Protein AF-A0A946P4P5-F1 (afdb_monomer)

Radius of gyration: 20.49 Å; Cα contacts (8 Å, |Δi|>4): 350; chains: 1; bounding box: 65×42×42 Å

Sequence (220 aa):
MKVFLSAAVSTRNRSHGDLQQGLSPGTYTRDLHQGPTPETYTMKMDVQNEAITKYLDRYAEAEAAIKLPGGRYDYSLVIPAFNEDHESVLKVWQQIKPGTSFLVILVVNSPVEEDHSARMLIDGLTSHQQMSQLTAQAQLVEKAGSATGPDLLIIDRFSRGYSIDKKRGVGLARKIGMDIAASLMNQGVISGNWLFTTDADAELPENYFSVETGGDDAAF

Foldseek 3Di:
DAFAEFEFEADPDDDDDDDDDDDDDDDDDDDDDDDDDDDDDPPDPADQDPVLVVCLVPPADPLLPFDDPDAAAQAEEEEEDDQDALVLLVVVFVLPDFPHAYEYEYEQADQAAPDPSSVNNVCVNCPPFDWDDRDPFWIWTCDPDPDGTYTYIYGDQRHPPRHDHPVCGSVVSRRNSVSNRSSCCSVNSHPHSYYYYYYSNGDDDSCSVPDPPPPDDPDD

Secondary structure (DSSP, 8-state):
---EEEEE---------------PPPP----------------------HHHHHHHHHH--GGGG---SS--BSEEEEEEESS--HHHHHHHHTTSPTT--EEEEEEEE-SSTT-HHHHHHHHHHHTT-EEEEEETTEEEEEPPTT--S-EEEEEEESSTTTPPPTTTHHHHHHHHHHHHHHHHHHTTSB-SSEEEEE-TT----TTTT------S----

Mean predicted aligned error: 11.9 Å

pLDDT: mean 76.45, std 23.98, range [23.62, 97.88]

Structure (mmCIF, N/CA/C/O backbone):
data_AF-A0A946P4P5-F1
#
_entry.id   AF-A0A946P4P5-F1
#
loop_
_atom_site.group_PDB
_atom_site.id
_atom_site.type_symbol
_atom_site.label_atom_id
_atom_site.label_alt_id
_atom_site.label_comp_id
_atom_site.label_asym_id
_atom_site.label_entity_id
_atom_site.label_seq_id
_atom_site.pdbx_PDB_ins_code
_atom_site.Cartn_x
_atom_site.Cartn_y
_atom_site.Cartn_z
_atom_site.occupancy
_atom_site.B_iso_or_equiv
_atom_site.auth_seq_id
_atom_site.auth_comp_id
_atom_site.auth_asym_id
_atom_site.auth_atom_id
_atom_site.pdbx_PDB_model_num
ATOM 1 N N . MET A 1 1 ? -22.394 -5.542 4.288 1.00 52.09 1 MET A N 1
ATOM 2 C CA . MET A 1 1 ? -21.241 -4.653 4.544 1.00 52.09 1 MET A CA 1
ATOM 3 C C . MET A 1 1 ? -21.094 -3.714 3.353 1.00 52.09 1 MET A C 1
ATOM 5 O O . MET A 1 1 ? -20.845 -4.200 2.256 1.00 52.09 1 MET A O 1
ATOM 9 N N . LYS A 1 2 ? -21.362 -2.413 3.528 1.00 54.53 2 LYS A N 1
ATOM 10 C CA . LYS A 1 2 ? -21.079 -1.382 2.512 1.00 54.53 2 LYS A CA 1
ATOM 11 C C . LYS A 1 2 ? -19.622 -0.958 2.699 1.00 54.53 2 LYS A C 1
ATOM 13 O O . LYS A 1 2 ? -19.281 -0.582 3.813 1.00 54.53 2 LYS A O 1
ATOM 18 N N . VAL A 1 3 ? -18.792 -1.075 1.663 1.00 61.31 3 VAL A N 1
ATOM 19 C CA . VAL A 1 3 ? -17.405 -0.580 1.676 1.00 61.31 3 VAL A CA 1
ATOM 20 C C . VAL A 1 3 ? -17.412 0.849 1.153 1.00 61.31 3 VAL A C 1
ATOM 22 O O . VAL A 1 3 ? -18.000 1.113 0.104 1.00 61.31 3 VAL A O 1
ATOM 25 N N . PHE A 1 4 ? -16.773 1.756 1.879 1.00 69.25 4 PHE A N 1
ATOM 26 C CA . PHE A 1 4 ? -16.635 3.155 1.498 1.00 69.25 4 PHE A CA 1
ATOM 27 C C . PHE A 1 4 ? -15.196 3.428 1.061 1.00 69.25 4 PHE A C 1
ATOM 29 O O . PHE A 1 4 ? -14.254 2.925 1.672 1.00 69.25 4 PHE A O 1
ATOM 36 N N . LEU A 1 5 ? -15.030 4.206 -0.007 1.00 73.12 5 LEU A N 1
ATOM 37 C CA . LEU A 1 5 ? -13.729 4.594 -0.545 1.00 73.12 5 LEU A CA 1
ATOM 38 C C . LEU A 1 5 ? -13.554 6.100 -0.370 1.00 73.12 5 LEU A C 1
ATOM 40 O O . LEU A 1 5 ? -14.357 6.871 -0.892 1.00 73.12 5 LEU A O 1
ATOM 44 N N . SER A 1 6 ? -12.492 6.502 0.320 1.00 74.50 6 SER A N 1
ATOM 45 C CA . SER A 1 6 ? -12.014 7.884 0.327 1.00 74.50 6 SER A CA 1
ATOM 46 C C . SER A 1 6 ? -10.717 7.945 -0.472 1.00 74.50 6 SER A C 1
ATOM 48 O O . SER A 1 6 ? -9.818 7.130 -0.246 1.00 74.50 6 SER A O 1
ATOM 50 N N . ALA A 1 7 ? -10.649 8.852 -1.446 1.00 73.88 7 ALA A N 1
ATOM 51 C CA . ALA A 1 7 ? -9.507 8.988 -2.339 1.00 73.88 7 ALA A CA 1
ATOM 52 C C . ALA A 1 7 ? -9.080 10.453 -2.471 1.00 73.88 7 ALA A C 1
ATOM 54 O O . ALA A 1 7 ? -9.910 11.315 -2.761 1.00 73.88 7 ALA A O 1
ATOM 55 N N . ALA A 1 8 ? -7.783 10.711 -2.325 1.00 74.00 8 ALA A N 1
ATOM 56 C CA . ALA A 1 8 ? -7.149 11.983 -2.654 1.00 74.00 8 ALA A CA 1
ATOM 57 C C . ALA A 1 8 ? -6.065 11.769 -3.721 1.00 74.00 8 ALA A C 1
ATOM 59 O O . ALA A 1 8 ? -5.375 10.753 -3.736 1.00 74.00 8 ALA A O 1
ATOM 60 N N . VAL A 1 9 ? -5.942 12.709 -4.655 1.00 68.06 9 VAL A N 1
ATOM 61 C CA . VAL A 1 9 ? -4.978 12.669 -5.766 1.00 68.06 9 VAL A CA 1
ATOM 62 C C . VAL A 1 9 ? -4.365 14.056 -5.887 1.00 68.06 9 VAL A C 1
ATOM 64 O O . VAL A 1 9 ? -5.073 15.052 -5.727 1.00 68.06 9 VAL A O 1
ATOM 67 N N . SER A 1 10 ? -3.070 14.129 -6.188 1.00 60.25 10 SER A N 1
ATOM 68 C CA . SER A 1 10 ? -2.354 15.397 -6.357 1.00 60.25 10 SER A CA 1
ATOM 69 C C . SER A 1 10 ? -3.014 16.273 -7.434 1.00 60.25 10 SER A C 1
ATOM 71 O O . SER A 1 10 ? -3.104 15.909 -8.614 1.00 60.25 10 SER A O 1
ATOM 73 N N . THR A 1 11 ? -3.503 17.456 -7.048 1.00 44.22 11 THR A N 1
ATOM 74 C CA . THR A 1 11 ? -4.091 18.422 -7.981 1.00 44.22 11 THR A CA 1
ATOM 75 C C . THR A 1 11 ? -2.987 19.207 -8.681 1.00 44.22 11 THR A C 1
ATOM 77 O O . THR A 1 11 ? -2.659 20.331 -8.301 1.00 44.22 11 THR A O 1
ATOM 80 N N . ARG A 1 12 ? -2.434 18.675 -9.775 1.00 34.88 12 ARG A N 1
ATOM 81 C CA . ARG A 1 12 ? -1.769 19.548 -10.755 1.00 34.88 12 ARG A CA 1
ATOM 82 C C . ARG A 1 12 ? -2.826 20.414 -11.441 1.00 34.88 12 ARG A C 1
ATOM 84 O O . ARG A 1 12 ? -3.551 19.944 -12.313 1.00 34.88 12 ARG A O 1
ATOM 91 N N . ASN A 1 13 ? -2.891 21.664 -10.981 1.00 32.41 13 ASN A N 1
ATOM 92 C CA . ASN A 1 13 ? -3.619 22.832 -11.484 1.00 32.41 13 ASN A CA 1
ATOM 93 C C . ASN A 1 13 ? -4.532 22.573 -12.706 1.00 32.41 13 ASN A C 1
ATOM 95 O O . ASN A 1 13 ? -4.107 22.660 -13.861 1.00 32.41 13 ASN A O 1
ATOM 99 N N . ARG A 1 14 ? -5.818 22.311 -12.450 1.00 28.88 14 ARG A N 1
ATOM 100 C CA . ARG A 1 14 ? -6.897 22.588 -13.406 1.00 28.88 14 ARG A CA 1
ATOM 101 C C . ARG A 1 14 ? -7.920 23.492 -12.735 1.00 28.88 14 ARG A C 1
ATOM 103 O O . ARG A 1 14 ? -8.396 23.214 -11.642 1.00 28.88 14 ARG A O 1
ATOM 110 N N . SER A 1 15 ? -8.173 24.598 -13.417 1.00 28.58 15 SER A N 1
ATOM 111 C CA . SER A 1 15 ? -8.969 25.750 -13.018 1.00 28.58 15 SER A CA 1
ATOM 112 C C . SER A 1 15 ? -10.454 25.445 -12.788 1.00 28.58 15 SER A C 1
ATOM 114 O O . SER A 1 15 ? -11.057 24.666 -13.521 1.00 28.58 15 SER A O 1
ATOM 116 N N . HIS A 1 16 ? -10.983 26.159 -11.792 1.00 29.11 16 HIS A N 1
ATOM 117 C CA . HIS A 1 16 ? -12.345 26.285 -11.260 1.00 29.11 16 HIS A CA 1
ATOM 118 C C . HIS A 1 16 ? -13.553 26.324 -12.221 1.00 29.11 16 HIS A C 1
ATOM 120 O O . HIS A 1 16 ? -13.480 26.870 -13.319 1.00 29.11 16 HIS A O 1
ATOM 126 N N . GLY A 1 17 ? -14.693 25.896 -11.655 1.00 26.55 17 GLY A N 1
ATOM 127 C CA . GLY A 1 17 ? -16.093 26.255 -11.961 1.00 26.55 17 GLY A CA 1
ATOM 128 C C . GLY A 1 17 ? -17.011 25.102 -11.514 1.00 26.55 17 GLY A C 1
ATOM 129 O O . GLY A 1 17 ? -16.697 23.959 -11.814 1.00 26.55 17 GLY A O 1
ATOM 130 N N . ASP A 1 18 ? -18.103 25.217 -10.759 1.00 28.97 18 ASP A N 1
ATOM 131 C CA . ASP A 1 18 ? -18.875 26.326 -10.201 1.00 28.97 18 ASP A CA 1
ATOM 132 C C . ASP A 1 18 ? -19.710 25.798 -9.010 1.00 28.97 18 ASP A C 1
ATOM 134 O O . ASP A 1 18 ? -20.030 24.611 -8.922 1.00 28.97 18 ASP A O 1
ATOM 138 N N . LEU A 1 19 ? -20.072 26.709 -8.104 1.00 30.19 19 LEU A N 1
ATOM 139 C CA . LEU A 1 19 ? -20.997 26.533 -6.979 1.00 30.19 19 LEU A CA 1
ATOM 140 C C . LEU A 1 19 ? -22.455 26.452 -7.461 1.00 30.19 19 LEU A C 1
ATOM 142 O O . LEU A 1 19 ? -22.872 27.322 -8.222 1.00 30.19 19 LEU A O 1
ATOM 146 N N . GLN A 1 20 ? -23.274 25.553 -6.898 1.00 29.89 20 GLN A N 1
ATOM 147 C CA . GLN A 1 20 ? -24.722 25.789 -6.768 1.00 29.89 20 GLN A CA 1
ATOM 148 C C . GLN A 1 20 ? -25.290 25.277 -5.436 1.00 29.89 20 GLN A C 1
ATOM 150 O O . GLN A 1 20 ? -24.914 24.228 -4.921 1.00 29.89 20 GLN A O 1
ATOM 155 N N . GLN A 1 21 ? -26.181 26.102 -4.888 1.00 27.72 21 GLN A N 1
ATOM 156 C CA . GLN A 1 21 ? -26.834 26.039 -3.583 1.00 27.72 21 GLN A CA 1
ATOM 157 C C . GLN A 1 21 ? -28.188 25.305 -3.645 1.00 27.72 21 GLN A C 1
ATOM 159 O O . GLN A 1 21 ? -28.878 25.389 -4.658 1.00 27.72 21 GLN A O 1
ATOM 164 N N . GLY A 1 22 ? -28.634 24.770 -2.498 1.00 25.19 22 GLY A N 1
ATOM 165 C CA . GLY A 1 22 ? -30.040 24.854 -2.064 1.00 25.19 22 GLY A CA 1
ATOM 166 C C . GLY A 1 22 ? -30.793 23.536 -1.824 1.00 25.19 22 GLY A C 1
ATOM 167 O O . GLY A 1 22 ? -31.053 22.799 -2.766 1.00 25.19 22 GLY A O 1
ATOM 168 N N . LEU A 1 23 ? -31.245 23.303 -0.579 1.00 25.50 23 LEU A N 1
ATOM 169 C CA . LEU A 1 23 ? -32.660 23.355 -0.129 1.00 25.50 23 LEU A CA 1
ATOM 170 C C . LEU A 1 23 ? -32.865 22.603 1.213 1.00 25.50 23 LEU A C 1
ATOM 172 O O . LEU A 1 23 ? -32.341 21.515 1.429 1.00 25.50 23 LEU A O 1
ATOM 176 N N . SER A 1 24 ? -33.624 23.232 2.117 1.00 30.33 24 SER A N 1
ATOM 177 C CA . SER A 1 24 ? -33.898 22.844 3.516 1.00 30.33 24 SER A CA 1
ATOM 178 C C . SER A 1 24 ? -34.942 21.711 3.683 1.00 30.33 24 SER A C 1
ATOM 180 O O . SER A 1 24 ? -35.683 21.427 2.741 1.00 30.33 24 SER A O 1
ATOM 182 N N . PRO A 1 25 ? -35.041 21.076 4.876 1.00 27.28 25 PRO A N 1
ATOM 183 C CA . PRO A 1 25 ? -35.683 19.774 5.076 1.00 27.28 25 PRO A CA 1
ATOM 184 C C . PRO A 1 25 ? -37.188 19.850 5.384 1.00 27.28 25 PRO A C 1
ATOM 186 O O . PRO A 1 25 ? -37.649 20.737 6.101 1.00 27.28 25 PRO A O 1
ATOM 189 N N . GLY A 1 26 ? -37.947 18.878 4.868 1.00 28.78 26 GLY A N 1
ATOM 190 C CA . GLY A 1 26 ? -39.374 18.691 5.144 1.00 28.78 26 GLY A CA 1
ATOM 191 C C . GLY A 1 26 ? -39.627 17.679 6.266 1.00 28.78 26 GLY A C 1
ATOM 192 O O . GLY A 1 26 ? -39.064 16.588 6.272 1.00 28.78 26 GLY A O 1
ATOM 193 N N . THR A 1 27 ? -40.487 18.050 7.210 1.00 23.62 27 THR A N 1
ATOM 194 C CA . THR A 1 27 ? -40.932 17.245 8.355 1.00 23.62 27 THR A CA 1
ATOM 195 C C . THR A 1 27 ? -41.904 16.145 7.920 1.00 23.62 27 THR A C 1
ATOM 197 O O . THR A 1 27 ? -42.853 16.426 7.189 1.00 23.62 27 THR A O 1
ATOM 200 N N . TYR A 1 28 ? -41.744 14.919 8.429 1.00 25.97 28 TYR A N 1
ATOM 201 C CA . TYR A 1 28 ? -42.802 13.905 8.390 1.00 25.97 28 TYR A CA 1
ATOM 202 C C . TYR A 1 28 ? -42.847 13.124 9.706 1.00 25.97 28 TYR A C 1
ATOM 204 O O . TYR A 1 28 ? -41.866 12.516 10.123 1.00 25.97 28 TYR A O 1
ATOM 212 N N . THR A 1 29 ? -44.000 13.160 10.369 1.00 28.64 29 THR A N 1
ATOM 213 C CA . THR A 1 29 ? -44.355 12.322 11.515 1.00 28.64 29 THR A CA 1
ATOM 214 C C . THR A 1 29 ? -45.044 11.054 11.017 1.00 28.64 29 THR A C 1
ATOM 216 O O . THR A 1 29 ? -45.965 11.143 10.206 1.00 28.64 29 THR A O 1
ATOM 219 N N . ARG A 1 30 ? -44.649 9.877 11.522 1.00 28.81 30 ARG A N 1
ATOM 220 C CA . ARG A 1 30 ? -45.510 8.683 11.532 1.00 28.81 30 ARG A CA 1
ATOM 221 C C . ARG A 1 30 ? -45.118 7.689 12.629 1.00 28.81 30 ARG A C 1
ATOM 223 O O . ARG A 1 30 ? -44.051 7.095 12.595 1.00 28.81 30 ARG A O 1
ATOM 230 N N . ASP A 1 31 ? -46.025 7.596 13.594 1.00 28.62 31 ASP A N 1
ATOM 231 C CA . ASP A 1 31 ? -46.564 6.416 14.276 1.00 28.62 31 ASP A CA 1
ATOM 232 C C . ASP A 1 31 ? -45.629 5.270 14.697 1.00 28.62 31 ASP A C 1
ATOM 234 O O . ASP A 1 31 ? -45.200 4.425 13.915 1.00 28.62 31 ASP A O 1
ATOM 238 N N . LEU A 1 32 ? -45.460 5.196 16.020 1.00 29.98 32 LEU A N 1
ATOM 239 C CA . LEU A 1 32 ? -44.975 4.060 16.797 1.00 29.98 32 LEU A CA 1
ATOM 240 C C . LEU A 1 32 ? -45.796 2.792 16.496 1.00 29.98 32 LEU A C 1
ATOM 242 O O . LEU A 1 32 ? -47.008 2.767 16.715 1.00 29.98 32 LEU A O 1
ATOM 246 N N . HIS A 1 33 ? -45.129 1.713 16.091 1.00 28.86 33 HIS A N 1
ATOM 247 C CA . HIS A 1 33 ? -45.626 0.345 16.255 1.00 28.86 33 HIS A CA 1
ATOM 248 C C . HIS A 1 33 ? -44.564 -0.487 16.976 1.00 28.86 33 HIS A C 1
ATOM 250 O O . HIS A 1 33 ? -43.420 -0.583 16.540 1.00 28.86 33 HIS A O 1
ATOM 256 N N . GLN A 1 34 ? -44.959 -1.049 18.119 1.00 34.50 34 GLN A N 1
ATOM 257 C CA . GLN A 1 34 ? -44.146 -1.930 18.953 1.00 34.50 34 GLN A CA 1
ATOM 258 C C . GLN A 1 34 ? -43.986 -3.299 18.271 1.00 34.50 34 GLN A C 1
ATOM 260 O O . GLN A 1 34 ? -44.980 -3.916 17.889 1.00 34.50 34 GLN A O 1
ATOM 265 N N . GLY A 1 35 ? -42.743 -3.774 18.151 1.00 28.94 35 GLY A N 1
ATOM 266 C CA . GLY A 1 35 ? -42.378 -5.141 17.758 1.00 28.94 35 GLY A CA 1
ATOM 267 C C . GLY A 1 35 ? -41.615 -5.859 18.886 1.00 28.94 35 GLY A C 1
ATOM 268 O O . GLY A 1 35 ? -41.105 -5.188 19.784 1.00 28.94 35 GLY A O 1
ATOM 269 N N . PRO A 1 36 ? -41.590 -7.205 18.896 1.00 30.83 36 PRO A N 1
ATOM 270 C CA . PRO A 1 36 ? -41.398 -8.013 20.101 1.00 30.83 36 PRO A CA 1
ATOM 271 C C . PRO A 1 36 ? -39.939 -8.124 20.587 1.00 30.83 36 PRO A C 1
ATOM 273 O O . PRO A 1 36 ? -38.986 -7.852 19.865 1.00 30.83 36 PRO A O 1
ATOM 276 N N . THR A 1 37 ? -39.815 -8.538 21.852 1.00 30.95 37 THR A N 1
ATOM 277 C CA . THR A 1 37 ? -38.614 -8.721 22.694 1.00 30.95 37 THR A CA 1
ATOM 278 C C . THR A 1 37 ? -37.488 -9.581 22.093 1.00 30.95 37 THR A C 1
ATOM 280 O O . THR A 1 37 ? -37.761 -10.451 21.269 1.00 30.95 37 THR A O 1
ATOM 283 N N . PRO A 1 38 ? -36.227 -9.394 22.543 1.00 33.41 38 PRO A N 1
ATOM 284 C CA . PRO A 1 38 ? -35.043 -9.855 21.828 1.00 33.41 38 PRO A CA 1
ATOM 285 C C . PRO A 1 38 ? -34.770 -11.344 22.058 1.00 33.41 38 PRO A C 1
ATOM 287 O O . PRO A 1 38 ? -34.405 -11.767 23.156 1.00 33.41 38 PRO A O 1
ATOM 290 N N . GLU A 1 39 ? -34.896 -12.135 20.995 1.00 30.08 39 GLU A N 1
ATOM 291 C CA . GLU A 1 39 ? -34.265 -13.448 20.917 1.00 30.08 39 GLU A CA 1
ATOM 292 C C . GLU A 1 39 ? -32.742 -13.279 20.834 1.00 30.08 39 GLU A C 1
ATOM 294 O O . GLU A 1 39 ? -32.206 -12.333 20.253 1.00 30.08 39 GLU A O 1
ATOM 299 N N . THR A 1 40 ? -32.033 -14.186 21.489 1.00 26.23 40 THR A N 1
ATOM 300 C CA . THR A 1 40 ? -30.586 -14.175 21.678 1.00 26.23 40 THR A CA 1
ATOM 301 C C . THR A 1 40 ? -29.874 -14.318 20.329 1.00 26.23 40 THR A C 1
ATOM 303 O O . THR A 1 40 ? -29.727 -15.416 19.794 1.00 26.23 40 THR A O 1
ATOM 306 N N . TYR A 1 41 ? -29.400 -13.201 19.774 1.00 29.33 41 TYR A N 1
ATOM 307 C CA . TYR A 1 41 ? -28.547 -13.197 18.588 1.00 29.33 41 TYR A CA 1
ATOM 308 C C . TYR A 1 41 ? -27.186 -13.803 18.937 1.00 29.33 41 TYR A C 1
ATOM 310 O O . TYR A 1 41 ? -26.295 -13.144 19.470 1.00 29.33 41 TYR A O 1
ATOM 318 N N . THR A 1 42 ? -27.014 -15.082 18.615 1.00 26.80 42 THR A N 1
ATOM 319 C CA . THR A 1 42 ? -25.680 -15.670 18.494 1.00 26.80 42 THR A CA 1
ATOM 320 C C . THR A 1 42 ? -25.014 -15.020 17.282 1.00 26.80 42 THR A C 1
ATOM 322 O O . THR A 1 42 ? -25.362 -15.320 16.140 1.00 26.80 42 THR A O 1
ATOM 325 N N . MET A 1 43 ? -24.101 -14.080 17.539 1.00 29.72 43 MET A N 1
ATOM 326 C CA . MET A 1 43 ? -23.252 -13.449 16.528 1.00 29.72 43 MET A CA 1
ATOM 327 C C . MET A 1 43 ? -22.551 -14.543 15.717 1.00 29.72 43 MET A C 1
ATOM 329 O O . MET A 1 43 ? -21.704 -15.270 16.237 1.00 29.72 43 MET A O 1
ATOM 333 N N . LYS A 1 44 ? -22.924 -14.689 14.443 1.00 35.94 44 LYS A N 1
ATOM 334 C CA . LYS A 1 44 ? -22.196 -15.546 13.507 1.00 35.94 44 LYS A CA 1
ATOM 335 C C . LYS A 1 44 ? -20.798 -14.958 13.321 1.00 35.94 44 LYS A C 1
ATOM 337 O O . LYS A 1 4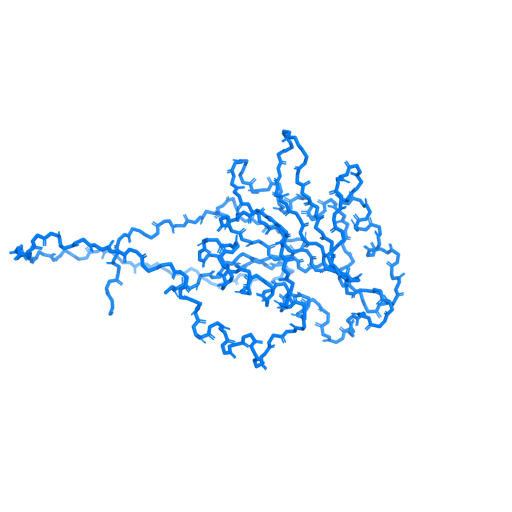4 ? -20.661 -13.890 12.733 1.00 35.94 44 LYS A O 1
ATOM 342 N N . MET A 1 45 ? -19.784 -15.651 13.832 1.00 41.91 45 MET A N 1
ATOM 343 C CA . MET A 1 45 ? -18.393 -15.396 13.468 1.00 41.91 45 MET A CA 1
ATOM 344 C C . MET A 1 45 ? -18.176 -15.676 11.971 1.00 41.91 45 MET A C 1
ATOM 346 O O . MET A 1 45 ? -18.667 -16.675 11.446 1.00 41.91 45 MET A O 1
ATOM 350 N N . ASP A 1 46 ? -17.441 -14.770 11.324 1.00 52.09 46 ASP A N 1
ATOM 351 C CA . ASP A 1 46 ? -16.672 -14.932 10.083 1.00 52.09 46 ASP A CA 1
ATOM 352 C C . ASP A 1 46 ? -17.383 -15.503 8.846 1.00 52.09 46 ASP A C 1
ATOM 354 O O . ASP A 1 46 ? -16.934 -16.475 8.236 1.00 52.09 46 ASP A O 1
ATOM 358 N N . VAL A 1 47 ? -18.444 -14.842 8.376 1.00 55.25 47 VAL A N 1
ATOM 359 C CA . VAL A 1 47 ? -18.863 -15.037 6.979 1.00 55.25 47 VAL A CA 1
ATOM 360 C C . VAL A 1 47 ? -18.012 -14.129 6.091 1.00 55.25 47 VAL A C 1
ATOM 362 O O . VAL A 1 47 ? -18.286 -12.936 5.965 1.00 55.25 47 VAL A O 1
ATOM 365 N N . GLN A 1 48 ? -16.972 -14.713 5.485 1.00 66.00 48 GLN A N 1
ATOM 366 C CA . GLN A 1 48 ? -16.232 -14.121 4.365 1.00 66.00 48 GLN A CA 1
ATOM 367 C C . GLN A 1 48 ? -17.231 -13.546 3.350 1.00 66.00 48 GLN A C 1
ATOM 369 O O . GLN A 1 48 ? -18.211 -14.200 2.983 1.00 66.00 48 GLN A O 1
ATOM 374 N N . ASN A 1 49 ? -17.012 -12.319 2.892 1.00 81.00 49 ASN A N 1
ATOM 375 C CA . ASN A 1 49 ? -17.934 -11.667 1.977 1.00 81.00 49 ASN A CA 1
ATOM 376 C C . ASN A 1 49 ? -17.805 -12.308 0.587 1.00 81.00 49 ASN A C 1
ATOM 378 O O . ASN A 1 49 ? -16.774 -12.181 -0.078 1.00 81.00 49 ASN A O 1
ATOM 382 N N . GLU A 1 50 ? -18.852 -12.998 0.127 1.00 84.19 50 GLU A N 1
ATOM 383 C CA . GLU A 1 50 ? -18.835 -13.721 -1.152 1.00 84.19 50 GLU A CA 1
ATOM 384 C C . GLU A 1 50 ? -18.528 -12.821 -2.356 1.00 84.19 50 GLU A C 1
ATOM 386 O O . GLU A 1 50 ? -17.879 -13.263 -3.305 1.00 84.19 50 GLU A O 1
ATOM 391 N N . ALA A 1 51 ? -18.983 -11.565 -2.341 1.00 86.94 51 ALA A N 1
ATOM 392 C CA . ALA A 1 51 ? -18.722 -10.628 -3.429 1.00 86.94 51 ALA A CA 1
ATOM 393 C C . ALA A 1 51 ? -17.241 -10.232 -3.473 1.00 86.94 51 ALA A C 1
ATOM 395 O O . ALA A 1 51 ? -16.636 -10.246 -4.545 1.00 86.94 51 ALA A O 1
ATOM 396 N N . ILE A 1 52 ? -16.648 -9.955 -2.306 1.00 87.56 52 ILE A N 1
ATOM 397 C CA . ILE A 1 52 ? -15.213 -9.667 -2.185 1.00 87.56 52 ILE A CA 1
ATOM 398 C C . ILE A 1 52 ? -14.406 -10.902 -2.588 1.00 87.56 52 ILE A C 1
ATOM 400 O O . ILE A 1 52 ? -13.485 -10.796 -3.387 1.00 87.56 52 ILE A O 1
ATOM 404 N N . THR A 1 53 ? -14.806 -12.088 -2.135 1.00 90.69 53 THR A N 1
ATOM 405 C CA . THR A 1 53 ? -14.139 -13.351 -2.478 1.00 90.69 53 THR A CA 1
ATOM 406 C C . THR A 1 53 ? -14.128 -13.592 -3.992 1.00 90.69 53 THR A C 1
ATOM 408 O O . THR A 1 53 ? -13.079 -13.876 -4.560 1.00 90.69 53 THR A O 1
ATOM 411 N N . LYS A 1 54 ? -15.267 -13.403 -4.676 1.00 91.81 54 LYS A N 1
ATOM 412 C CA . LYS A 1 54 ? -15.358 -13.520 -6.144 1.00 91.81 54 LYS A CA 1
ATOM 413 C C . LYS A 1 54 ? -14.534 -12.462 -6.874 1.00 91.81 54 LYS A C 1
ATOM 415 O O . LYS A 1 54 ? -14.005 -12.748 -7.944 1.00 91.81 54 LYS A O 1
ATOM 420 N N . TYR A 1 55 ? -14.468 -11.243 -6.339 1.00 94.00 55 TYR A N 1
ATOM 421 C CA . TYR A 1 55 ? -13.619 -10.194 -6.897 1.00 94.00 55 TYR A CA 1
ATOM 422 C C . TYR A 1 55 ? -12.141 -10.582 -6.794 1.00 94.00 55 TYR A C 1
ATOM 424 O O . TYR A 1 55 ? -11.443 -10.563 -7.806 1.00 94.00 55 TYR A O 1
ATOM 432 N N . LEU A 1 56 ? -11.696 -10.981 -5.599 1.00 94.88 56 LEU A N 1
ATOM 433 C CA . LEU A 1 56 ? -10.306 -11.341 -5.329 1.00 94.88 56 LEU A CA 1
ATOM 434 C C . LEU A 1 56 ? -9.856 -12.515 -6.203 1.00 94.88 56 LEU A C 1
ATOM 436 O O . LEU A 1 56 ? -8.798 -12.448 -6.811 1.00 94.88 56 LEU A O 1
ATOM 440 N N . ASP A 1 57 ? -10.693 -13.541 -6.344 1.00 94.06 57 ASP A N 1
ATOM 441 C CA . ASP A 1 57 ? -10.404 -14.710 -7.182 1.00 94.06 57 ASP A C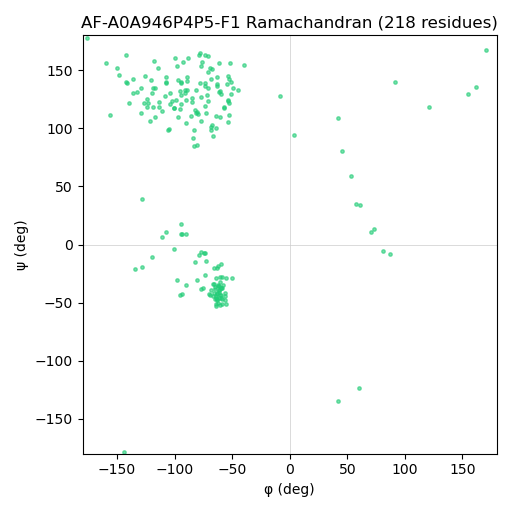A 1
ATOM 442 C C . ASP A 1 57 ? -10.222 -14.365 -8.672 1.00 94.06 57 ASP A C 1
ATOM 444 O O . ASP A 1 57 ? -9.395 -14.955 -9.363 1.00 94.06 57 ASP A O 1
ATOM 448 N N . ARG A 1 58 ? -10.985 -13.393 -9.187 1.00 94.62 58 ARG A N 1
ATOM 449 C CA . ARG A 1 58 ? -11.042 -13.107 -10.631 1.00 94.62 58 ARG A CA 1
ATOM 450 C C . ARG A 1 58 ? -10.150 -11.966 -11.087 1.00 94.62 58 ARG A C 1
ATOM 452 O O . ARG A 1 58 ? -9.758 -11.945 -12.253 1.00 94.62 58 ARG A O 1
ATOM 459 N N . TYR A 1 59 ? -9.921 -10.982 -10.224 1.00 95.56 59 TYR A N 1
ATOM 460 C CA . TYR A 1 59 ? -9.355 -9.700 -10.633 1.00 95.56 59 TYR A CA 1
ATOM 461 C C . TYR A 1 59 ? -8.147 -9.265 -9.816 1.00 95.56 59 TYR A C 1
ATOM 463 O O . TYR A 1 59 ? -7.418 -8.394 -10.297 1.00 95.56 59 TYR A O 1
ATOM 471 N N . ALA A 1 60 ? -7.933 -9.804 -8.612 1.00 95.56 60 ALA A N 1
ATOM 472 C CA . ALA A 1 60 ? -6.844 -9.333 -7.769 1.00 95.56 60 ALA A CA 1
ATOM 473 C C . ALA A 1 60 ? -5.471 -9.738 -8.315 1.00 95.56 60 ALA A C 1
ATOM 475 O O . ALA A 1 60 ? -5.310 -10.785 -8.942 1.00 95.56 60 ALA A O 1
ATOM 476 N N . GLU A 1 61 ? -4.470 -8.894 -8.064 1.00 96.31 61 GLU A N 1
ATOM 477 C CA . GLU A 1 61 ? -3.073 -9.303 -8.237 1.00 96.31 61 GLU A CA 1
ATOM 478 C C . GLU A 1 61 ? -2.653 -10.304 -7.139 1.00 96.31 61 GLU A C 1
ATOM 480 O O . GLU A 1 61 ? -3.297 -10.426 -6.092 1.00 96.31 61 GLU A O 1
ATOM 485 N N . ALA A 1 62 ? -1.554 -11.025 -7.372 1.00 94.38 62 ALA A N 1
ATOM 486 C CA . ALA A 1 62 ? -1.108 -12.129 -6.518 1.00 94.38 62 ALA A CA 1
ATOM 487 C C . ALA A 1 62 ? -0.804 -11.710 -5.067 1.00 94.38 62 ALA A C 1
ATOM 489 O O . ALA A 1 62 ? -0.958 -12.505 -4.139 1.00 94.38 62 ALA A O 1
ATOM 490 N N . GLU A 1 63 ? -0.405 -10.457 -4.848 1.00 96.38 63 GLU A N 1
ATOM 491 C CA . GLU A 1 63 ? -0.096 -9.906 -3.530 1.00 96.38 63 GLU A CA 1
ATOM 492 C C . GLU A 1 63 ? -1.312 -9.875 -2.597 1.00 96.38 63 GLU A C 1
ATOM 494 O O . GLU A 1 63 ? -1.145 -9.889 -1.380 1.00 96.38 63 GLU A O 1
ATOM 499 N N . ALA A 1 64 ? -2.538 -9.939 -3.125 1.00 96.31 64 ALA A N 1
ATOM 500 C CA . ALA A 1 64 ? -3.741 -10.066 -2.306 1.00 96.31 64 ALA A CA 1
ATOM 501 C C . ALA A 1 64 ? -3.752 -11.335 -1.431 1.00 96.31 64 ALA A C 1
ATOM 503 O O . ALA A 1 64 ? -4.518 -11.419 -0.470 1.00 96.31 64 ALA A O 1
ATOM 504 N N . ALA A 1 65 ? -2.900 -12.322 -1.723 1.00 95.38 65 ALA A N 1
ATOM 505 C CA . ALA A 1 65 ? -2.741 -13.526 -0.914 1.00 95.38 65 ALA A CA 1
ATOM 506 C C . ALA A 1 65 ? -1.964 -13.307 0.403 1.00 95.38 65 ALA A C 1
ATOM 508 O O . ALA A 1 65 ? -1.907 -14.231 1.218 1.00 95.38 65 ALA A O 1
ATOM 509 N N . ILE A 1 66 ? -1.379 -12.121 0.630 1.00 94.62 66 ILE A N 1
ATOM 510 C CA . ILE A 1 66 ? -0.615 -11.803 1.846 1.00 94.62 66 ILE A CA 1
ATOM 511 C C . ILE A 1 66 ? -1.450 -12.062 3.109 1.00 94.62 66 ILE A C 1
ATOM 513 O O . ILE A 1 66 ? -2.638 -11.730 3.197 1.00 94.62 66 ILE A O 1
ATOM 517 N N . LYS A 1 67 ? -0.784 -12.655 4.104 1.00 93.75 67 LYS A N 1
ATOM 518 C CA . LYS A 1 67 ? -1.287 -12.887 5.459 1.00 93.75 67 LYS A CA 1
ATOM 519 C C . LYS A 1 67 ? -0.400 -12.139 6.443 1.00 93.75 67 LYS A C 1
ATOM 521 O O . LYS A 1 67 ? 0.822 -12.207 6.328 1.00 93.75 67 LYS A O 1
ATOM 526 N N . LEU A 1 68 ? -1.012 -11.449 7.401 1.00 92.75 68 LEU A N 1
ATOM 527 C CA . LEU A 1 68 ? -0.282 -10.788 8.480 1.00 92.75 68 LEU A CA 1
ATOM 528 C C . LEU A 1 68 ? -0.224 -11.713 9.708 1.00 92.75 68 LEU A C 1
ATOM 530 O O . LEU A 1 68 ? -1.218 -12.381 10.003 1.00 92.75 68 LEU A O 1
ATOM 534 N N . PRO A 1 69 ? 0.922 -11.792 10.410 1.00 84.69 69 PRO A N 1
ATOM 535 C CA . PRO A 1 69 ? 1.122 -12.708 11.536 1.00 84.69 69 PRO A CA 1
ATOM 536 C C . PRO A 1 69 ? 0.364 -12.297 12.811 1.00 84.69 69 PRO A C 1
ATOM 538 O O . PRO A 1 69 ? 0.227 -13.107 13.726 1.00 84.69 69 PRO A O 1
ATOM 541 N N . GLY A 1 70 ? -0.140 -11.063 12.879 1.00 71.75 70 GLY A N 1
ATOM 542 C CA . GLY A 1 70 ? -0.868 -10.512 14.018 1.00 71.75 70 GLY A CA 1
ATOM 543 C C . GLY A 1 70 ? -1.391 -9.104 13.723 1.00 71.75 70 GLY A C 1
ATOM 544 O O . GLY A 1 70 ? -1.160 -8.570 12.641 1.00 71.75 70 GLY A O 1
ATOM 545 N N . GLY A 1 71 ? -2.113 -8.525 14.686 1.00 70.81 71 GLY A N 1
ATOM 546 C CA . GLY A 1 71 ? -2.703 -7.188 14.577 1.00 70.81 71 GLY A CA 1
ATOM 547 C C . GLY A 1 71 ? -4.132 -7.189 14.027 1.00 70.81 71 GLY A C 1
ATOM 548 O O . GLY A 1 71 ? -4.482 -7.945 13.122 1.00 70.81 71 GLY A O 1
ATOM 549 N N . ARG A 1 72 ? -4.981 -6.340 14.611 1.00 87.50 72 ARG A N 1
ATOM 550 C CA . ARG A 1 72 ? -6.261 -5.938 14.023 1.00 87.50 72 ARG A CA 1
ATOM 551 C C . ARG A 1 72 ? -6.223 -4.434 13.822 1.00 87.50 72 ARG A C 1
ATOM 553 O O . ARG A 1 72 ? -5.883 -3.688 14.743 1.00 87.50 72 ARG A O 1
ATOM 560 N N . TYR A 1 73 ? -6.576 -4.017 12.622 1.00 92.12 73 TYR A N 1
ATOM 561 C CA . TYR A 1 73 ? -6.621 -2.619 12.234 1.00 92.12 73 TYR A CA 1
ATOM 562 C C . TYR A 1 73 ? -8.068 -2.182 12.110 1.00 92.12 73 TYR A C 1
ATOM 564 O O . TYR A 1 73 ? -8.916 -2.949 11.659 1.00 92.12 73 TYR A O 1
ATOM 572 N N . ASP A 1 74 ? -8.347 -0.944 12.488 1.00 91.69 74 ASP A N 1
ATOM 573 C CA . ASP A 1 74 ? -9.656 -0.350 12.247 1.00 91.69 74 ASP A CA 1
ATOM 574 C C . ASP A 1 74 ? -9.762 0.065 10.781 1.00 91.69 74 ASP A C 1
ATOM 576 O O . ASP A 1 74 ? -10.794 -0.134 10.150 1.00 91.69 74 ASP A O 1
ATOM 580 N N . TYR A 1 75 ? -8.673 0.580 10.207 1.00 92.81 75 TYR A N 1
ATOM 581 C CA . TYR A 1 75 ? -8.663 1.133 8.856 1.00 92.81 75 TYR A CA 1
ATOM 582 C C . TYR A 1 75 ? -7.371 0.809 8.111 1.00 92.81 75 TYR A C 1
ATOM 584 O O . TYR A 1 75 ? -6.339 0.497 8.709 1.00 92.81 75 TYR A O 1
ATOM 592 N N . SER A 1 76 ? -7.416 0.954 6.788 1.00 94.38 76 SER A N 1
ATOM 593 C CA . SER A 1 76 ? -6.223 0.919 5.943 1.00 94.38 76 SER A CA 1
ATOM 594 C C . SER A 1 76 ? -6.104 2.149 5.061 1.00 94.38 76 SER A C 1
ATOM 596 O O . SER A 1 76 ? -7.109 2.634 4.534 1.00 94.38 76 SER A O 1
ATOM 598 N N . LEU A 1 77 ? -4.866 2.583 4.836 1.00 95.31 77 LEU A N 1
ATOM 599 C CA . LEU A 1 77 ? -4.504 3.631 3.888 1.00 95.31 77 LEU A CA 1
ATOM 600 C C . LEU A 1 77 ? -3.572 3.066 2.815 1.00 95.31 77 LEU A C 1
ATOM 602 O O . LEU A 1 77 ? -2.469 2.633 3.127 1.00 95.31 77 LEU A O 1
ATOM 606 N N . VAL A 1 78 ? -3.992 3.099 1.554 1.00 96.88 78 VAL A N 1
ATOM 607 C CA . VAL A 1 78 ? -3.185 2.670 0.406 1.00 96.88 78 VAL A CA 1
ATOM 608 C C . VAL A 1 78 ? -2.463 3.863 -0.210 1.00 96.88 78 VAL A C 1
ATOM 610 O O . VAL A 1 78 ? -3.115 4.787 -0.703 1.00 96.88 78 VAL A O 1
ATOM 613 N N . ILE A 1 79 ? -1.134 3.799 -0.251 1.00 95.69 79 ILE A N 1
ATOM 614 C CA . ILE A 1 79 ? -0.276 4.823 -0.854 1.00 95.69 79 ILE A CA 1
ATOM 615 C C . ILE A 1 79 ? 0.560 4.176 -1.967 1.00 95.69 79 ILE A C 1
ATOM 617 O O . ILE A 1 79 ? 1.485 3.418 -1.667 1.00 95.69 79 ILE A O 1
ATOM 621 N N . PRO A 1 80 ? 0.262 4.410 -3.258 1.00 95.38 80 PRO A N 1
ATOM 622 C CA . PRO A 1 80 ? 1.228 4.140 -4.310 1.00 95.38 80 PRO A CA 1
ATOM 623 C C . PRO A 1 80 ? 2.357 5.176 -4.246 1.00 95.38 80 PRO A C 1
ATOM 625 O O . PRO A 1 80 ? 2.093 6.372 -4.144 1.00 95.38 80 PRO A O 1
ATOM 628 N N . ALA A 1 81 ? 3.597 4.708 -4.351 1.00 93.62 81 ALA A N 1
ATOM 629 C CA . ALA A 1 81 ? 4.784 5.549 -4.420 1.00 93.62 81 ALA A CA 1
ATOM 630 C C . ALA A 1 81 ? 5.571 5.231 -5.703 1.00 93.62 81 ALA A C 1
ATOM 632 O O . ALA A 1 81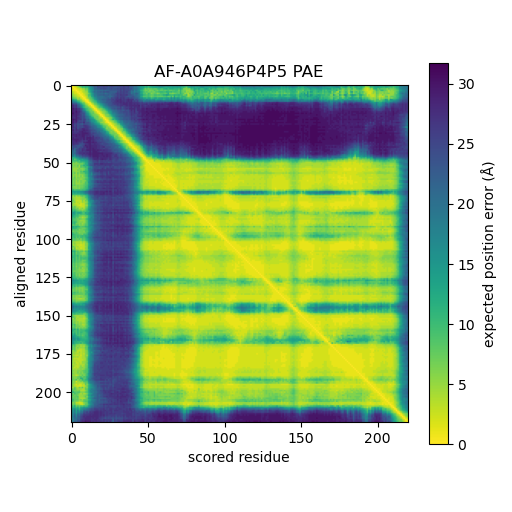 ? 5.924 4.076 -5.956 1.00 93.62 81 ALA A O 1
ATOM 633 N N . PHE A 1 82 ? 5.784 6.236 -6.547 1.00 91.12 82 PHE A N 1
ATOM 634 C CA . PHE A 1 82 ? 6.765 6.271 -7.620 1.00 91.12 82 PHE A CA 1
ATOM 63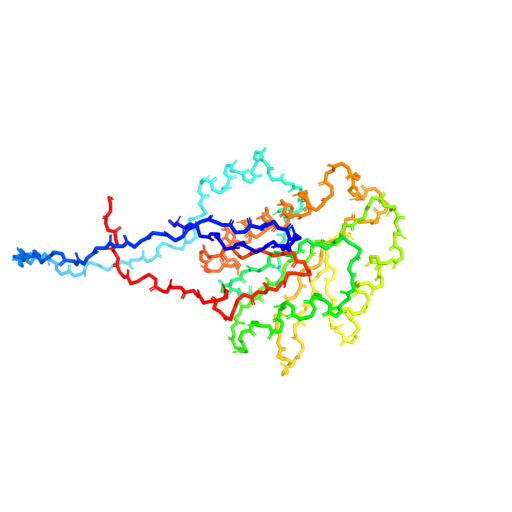5 C C . PHE A 1 82 ? 7.632 7.547 -7.565 1.00 91.12 82 PHE A C 1
ATOM 637 O O . PHE A 1 82 ? 7.179 8.636 -7.923 1.00 91.12 82 PHE A O 1
ATOM 644 N N . ASN A 1 83 ? 8.929 7.383 -7.276 1.00 86.06 83 ASN A N 1
ATOM 645 C CA . ASN A 1 83 ? 9.924 8.466 -7.294 1.00 86.06 83 ASN A CA 1
ATOM 646 C C . ASN A 1 83 ? 9.635 9.610 -6.290 1.00 86.06 83 ASN A C 1
ATOM 648 O O . ASN A 1 83 ? 9.939 10.773 -6.564 1.00 86.06 83 ASN A O 1
ATOM 652 N N . GLU A 1 84 ? 9.059 9.290 -5.129 1.00 86.31 84 GLU A N 1
ATOM 653 C CA . GLU A 1 84 ? 8.908 10.195 -3.985 1.00 86.31 84 GLU A CA 1
ATOM 654 C C . GLU A 1 84 ? 9.976 9.955 -2.911 1.00 86.31 84 GLU A C 1
ATOM 656 O O . GLU A 1 84 ? 10.604 8.896 -2.830 1.00 86.31 84 GLU A O 1
ATOM 661 N N . ASP A 1 85 ? 10.166 10.960 -2.058 1.00 86.94 85 ASP A N 1
ATOM 662 C CA . ASP A 1 85 ? 10.983 10.852 -0.856 1.00 86.94 85 ASP A CA 1
ATOM 663 C C . ASP A 1 85 ? 10.173 10.348 0.352 1.00 86.94 85 ASP A C 1
ATOM 665 O O . ASP A 1 85 ? 8.941 10.411 0.405 1.00 86.94 85 ASP A O 1
ATOM 669 N N . HIS A 1 86 ? 10.891 9.837 1.353 1.00 88.12 86 HIS A N 1
ATOM 670 C CA . HIS A 1 86 ? 10.287 9.333 2.585 1.00 88.12 86 HIS A CA 1
ATOM 671 C C . HIS A 1 86 ? 9.573 10.433 3.386 1.00 88.12 86 HIS A C 1
ATOM 673 O O . HIS A 1 86 ? 8.589 10.144 4.063 1.00 88.12 86 HIS A O 1
ATOM 679 N N . GLU A 1 87 ? 10.008 11.694 3.291 1.00 88.81 87 GLU A N 1
ATOM 680 C CA . GLU A 1 87 ? 9.373 12.820 3.985 1.00 88.81 87 GLU A CA 1
ATOM 681 C C . GLU A 1 87 ? 7.946 13.075 3.485 1.00 88.81 87 GLU A C 1
ATOM 683 O O . GLU A 1 87 ? 7.059 13.379 4.282 1.00 88.81 87 GLU A O 1
ATOM 688 N N . SER A 1 88 ? 7.706 12.929 2.184 1.00 87.06 88 SER A N 1
ATOM 689 C CA . SER A 1 88 ? 6.395 13.101 1.555 1.00 87.06 88 SER A CA 1
ATOM 690 C C . SER A 1 88 ? 5.414 12.044 2.060 1.00 87.06 88 SER A C 1
ATOM 692 O O . SER A 1 88 ? 4.334 12.376 2.549 1.00 87.06 88 SER A O 1
ATOM 694 N N . VAL A 1 89 ? 5.847 10.781 2.094 1.00 87.88 89 VAL A N 1
ATOM 695 C CA . VAL A 1 89 ? 5.053 9.681 2.659 1.00 87.88 89 VAL A CA 1
ATOM 696 C C . VAL A 1 89 ? 4.792 9.888 4.160 1.00 87.88 89 VAL A C 1
ATOM 698 O O . VAL A 1 89 ? 3.661 9.714 4.621 1.00 87.88 89 VAL A O 1
ATOM 701 N N . LEU A 1 90 ? 5.804 10.326 4.922 1.00 88.31 90 LEU A N 1
ATOM 702 C CA . LEU A 1 90 ? 5.663 10.636 6.349 1.00 88.31 90 LEU A CA 1
ATOM 703 C C . LEU A 1 90 ? 4.614 11.732 6.595 1.00 88.31 90 LEU A C 1
ATOM 705 O O . LEU A 1 90 ? 3.789 11.587 7.497 1.00 88.31 90 LEU A O 1
ATOM 709 N N . LYS A 1 91 ? 4.601 12.807 5.794 1.00 87.62 91 LYS A N 1
ATOM 710 C CA . LYS A 1 91 ? 3.628 13.910 5.922 1.00 87.62 91 LYS A CA 1
ATOM 711 C C . LYS A 1 91 ? 2.185 13.440 5.754 1.00 87.62 91 LYS A C 1
ATOM 713 O O . LYS A 1 91 ? 1.307 13.934 6.458 1.00 87.62 91 LYS A O 1
ATOM 718 N N . VAL A 1 92 ? 1.935 12.496 4.846 1.00 86.69 92 VAL A N 1
ATOM 719 C CA . VAL A 1 92 ? 0.592 11.958 4.594 1.00 86.69 92 VAL A CA 1
ATOM 720 C C . VAL A 1 92 ? 0.055 11.239 5.829 1.00 86.69 92 VAL A C 1
ATOM 722 O O . VAL A 1 92 ? -1.035 11.556 6.306 1.00 86.69 92 VAL A O 1
ATOM 725 N N . TRP A 1 93 ? 0.805 10.287 6.389 1.00 85.31 93 TRP A N 1
ATOM 726 C CA . TRP A 1 93 ? 0.291 9.511 7.519 1.00 85.31 93 TRP A CA 1
ATOM 727 C C . TRP A 1 93 ? 0.442 10.207 8.872 1.00 85.31 93 TRP A C 1
ATOM 729 O O . TRP A 1 93 ? -0.216 9.804 9.826 1.00 85.31 93 TRP A O 1
ATOM 739 N N . GLN A 1 94 ? 1.259 11.263 8.989 1.00 86.25 94 GLN A N 1
ATOM 740 C CA . GLN A 1 94 ? 1.310 12.101 10.199 1.00 86.25 94 GLN A CA 1
ATOM 741 C C . GLN A 1 94 ? -0.028 12.798 10.480 1.00 86.25 94 GLN A C 1
ATOM 743 O O . GLN A 1 94 ? -0.287 13.203 11.611 1.00 86.25 94 GLN A O 1
ATOM 748 N N . GLN A 1 95 ? -0.899 12.900 9.475 1.00 85.31 95 GLN A N 1
ATOM 749 C CA . GLN A 1 95 ? -2.260 13.409 9.627 1.00 85.31 95 GLN A CA 1
ATOM 750 C C . GLN A 1 95 ? -3.230 12.376 10.228 1.00 85.31 95 GLN A C 1
ATOM 752 O O . GLN A 1 95 ? -4.357 12.721 10.593 1.00 85.31 95 GLN A O 1
ATOM 757 N N . ILE A 1 96 ? -2.814 11.112 10.371 1.00 85.38 96 ILE A N 1
ATOM 758 C CA . ILE A 1 96 ? -3.585 10.098 11.092 1.00 85.38 96 ILE A CA 1
ATOM 759 C C . ILE A 1 96 ? -3.527 10.424 12.585 1.00 85.38 96 ILE A C 1
ATOM 761 O O . ILE A 1 96 ? -2.457 10.514 13.188 1.00 85.38 96 ILE A O 1
ATOM 765 N N . LYS A 1 97 ? -4.701 10.576 13.205 1.00 82.50 97 LYS A N 1
ATOM 766 C CA . LYS A 1 97 ? -4.799 10.918 14.628 1.00 82.50 97 LYS A CA 1
ATOM 767 C C . LYS A 1 97 ? -4.153 9.828 15.497 1.00 82.50 97 LYS A C 1
ATOM 769 O O . LYS A 1 97 ? -4.509 8.652 15.336 1.00 82.50 97 LYS A O 1
ATOM 774 N N . PRO A 1 98 ? -3.280 10.194 16.458 1.00 80.50 98 PRO A N 1
ATOM 775 C CA . PRO A 1 98 ? -2.726 9.247 17.419 1.00 80.50 98 PRO A CA 1
ATOM 776 C C . PRO A 1 98 ? -3.820 8.426 18.110 1.00 80.50 98 PRO A C 1
ATOM 778 O O . PRO A 1 98 ? -4.874 8.953 18.460 1.00 80.50 98 PRO A O 1
ATOM 781 N N . GLY A 1 99 ? -3.562 7.133 18.306 1.00 78.75 99 GLY A N 1
ATOM 782 C CA . GLY A 1 99 ? -4.516 6.197 18.910 1.00 78.75 99 GLY A CA 1
ATOM 783 C C . GLY A 1 99 ? -5.492 5.544 17.926 1.00 78.75 99 GLY A C 1
ATOM 784 O O . GLY A 1 99 ? -6.175 4.603 18.316 1.00 78.75 99 GLY A O 1
ATOM 785 N N . THR A 1 100 ? -5.523 5.967 16.659 1.00 82.19 100 THR A N 1
ATOM 786 C CA . THR A 1 100 ? -6.292 5.260 15.623 1.00 82.19 100 THR A CA 1
ATOM 787 C C . THR A 1 100 ? -5.499 4.059 15.101 1.00 82.19 100 THR A C 1
ATOM 789 O O . THR A 1 100 ? -4.315 4.199 14.785 1.00 82.19 100 THR A O 1
ATOM 792 N N . SER A 1 101 ? -6.123 2.880 14.994 1.00 88.38 101 SER A N 1
ATOM 793 C CA . SER A 1 101 ? -5.449 1.678 14.488 1.00 88.38 101 SER A CA 1
ATOM 794 C C . SER A 1 101 ? -5.481 1.637 12.955 1.00 88.38 101 SER A C 1
ATOM 796 O O . SER A 1 101 ? -6.433 1.142 12.355 1.00 88.38 101 SER A O 1
ATOM 798 N N . PHE A 1 102 ? -4.445 2.184 12.315 1.00 90.31 102 PHE A N 1
ATOM 799 C CA . PHE A 1 102 ? -4.271 2.155 10.859 1.00 90.31 102 PHE A CA 1
ATOM 800 C C . PHE A 1 102 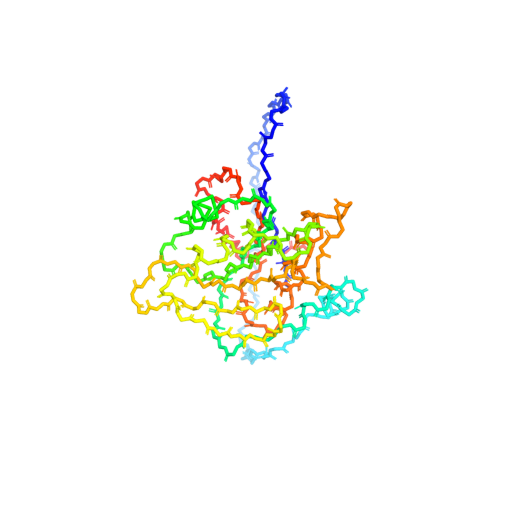? -3.165 1.190 10.430 1.00 90.31 102 PHE A C 1
ATOM 802 O O . PHE A 1 102 ? -2.085 1.173 11.024 1.00 90.31 102 PHE A O 1
ATOM 809 N N . LEU A 1 103 ? -3.425 0.480 9.332 1.00 93.75 103 LEU A N 1
ATOM 810 C CA . LEU A 1 103 ? -2.400 -0.138 8.495 1.00 93.75 103 LEU A CA 1
ATOM 811 C C . LEU A 1 103 ? -2.166 0.733 7.259 1.00 93.75 103 LEU A C 1
ATOM 813 O O . LEU A 1 103 ? -3.069 0.904 6.435 1.00 93.75 103 LEU A O 1
ATOM 817 N N . VAL A 1 104 ? -0.959 1.261 7.089 1.00 94.69 104 VAL A N 1
ATOM 818 C CA . VAL A 1 104 ? -0.559 1.862 5.814 1.00 94.69 104 VAL A CA 1
ATOM 819 C C . VAL A 1 104 ? -0.039 0.759 4.901 1.00 94.69 104 VAL A C 1
ATOM 821 O O . VAL A 1 104 ? 0.871 0.025 5.267 1.00 94.69 104 VAL A O 1
ATOM 824 N N . ILE A 1 105 ? -0.601 0.652 3.702 1.00 97.25 105 ILE A N 1
ATOM 825 C CA . ILE A 1 105 ? -0.141 -0.242 2.639 1.00 97.25 105 ILE A CA 1
ATOM 826 C C . ILE A 1 105 ? 0.575 0.626 1.605 1.00 97.25 105 ILE A C 1
ATOM 828 O O . ILE A 1 105 ? -0.061 1.287 0.779 1.00 97.25 105 ILE A O 1
ATOM 832 N N . LEU A 1 106 ? 1.903 0.645 1.679 1.00 97.12 106 LEU A N 1
ATOM 833 C CA . LEU A 1 106 ? 2.769 1.412 0.792 1.00 97.12 106 LEU A CA 1
ATOM 834 C C . LEU A 1 106 ? 3.237 0.520 -0.355 1.00 97.12 106 LEU A C 1
ATOM 836 O O . LEU A 1 106 ? 3.955 -0.453 -0.135 1.00 97.12 106 LEU A O 1
ATOM 840 N N . VAL A 1 107 ? 2.858 0.858 -1.584 1.00 97.50 107 VAL A N 1
ATOM 841 C CA . VAL A 1 107 ? 3.278 0.118 -2.780 1.00 97.50 107 VAL A CA 1
ATOM 842 C C . VAL A 1 107 ? 4.329 0.929 -3.518 1.00 97.50 107 VAL A C 1
ATOM 844 O O . VAL A 1 107 ? 3.998 1.852 -4.265 1.00 97.50 107 VAL A O 1
ATOM 847 N N . VAL A 1 108 ? 5.594 0.576 -3.301 1.00 96.25 108 VAL A N 1
ATOM 848 C CA . VAL A 1 108 ? 6.742 1.253 -3.904 1.00 96.25 108 VAL A CA 1
ATOM 849 C C . VAL A 1 108 ? 6.995 0.642 -5.273 1.00 96.25 108 VAL A C 1
ATOM 851 O O . VAL A 1 108 ? 7.411 -0.511 -5.377 1.00 96.25 108 VAL A O 1
ATOM 854 N N . ASN A 1 109 ? 6.737 1.403 -6.333 1.00 94.56 109 ASN A N 1
ATOM 855 C CA . ASN A 1 109 ? 6.978 0.958 -7.698 1.00 94.56 109 ASN A CA 1
ATOM 856 C C . ASN A 1 109 ? 8.073 1.762 -8.389 1.00 94.56 109 ASN A C 1
ATOM 858 O O . ASN A 1 109 ? 8.253 2.945 -8.121 1.00 94.56 109 ASN A O 1
ATOM 862 N N . SER A 1 110 ? 8.741 1.110 -9.337 1.00 93.06 110 SER A N 1
ATOM 863 C CA . SER A 1 110 ? 9.557 1.764 -10.352 1.00 93.06 110 SER A CA 1
ATOM 864 C C . SER A 1 110 ? 9.535 0.947 -11.649 1.00 93.06 110 SER A C 1
ATOM 866 O O . SER A 1 110 ? 9.479 -0.286 -11.591 1.00 93.06 110 SER A O 1
ATOM 868 N N . PRO A 1 111 ? 9.590 1.595 -12.832 1.00 91.25 111 PRO A N 1
ATOM 869 C CA . PRO A 1 111 ? 9.826 0.911 -14.096 1.00 91.25 111 PRO A CA 1
ATOM 870 C C . PRO A 1 111 ? 11.296 0.533 -14.306 1.00 91.25 111 PRO A C 1
ATOM 872 O O . PRO A 1 111 ? 11.616 -0.102 -15.309 1.00 91.25 111 PRO A O 1
ATOM 875 N N . VAL A 1 112 ? 12.195 0.959 -13.415 1.00 92.25 112 VAL A N 1
ATOM 876 C CA . VAL A 1 112 ? 13.607 0.581 -13.423 1.00 92.25 112 VAL A CA 1
ATOM 877 C C . VAL A 1 112 ? 13.799 -0.533 -12.401 1.00 92.25 112 VAL A C 1
ATOM 879 O O . VAL A 1 112 ? 13.448 -0.373 -11.235 1.00 92.25 112 VAL A O 1
ATOM 882 N N . GLU A 1 113 ? 14.340 -1.669 -12.843 1.00 93.62 113 GLU A N 1
ATOM 883 C CA . GLU A 1 113 ? 14.710 -2.735 -11.911 1.00 93.62 113 GLU A CA 1
ATOM 884 C C . GLU A 1 113 ? 15.807 -2.253 -10.961 1.00 93.62 113 GLU A C 1
ATOM 886 O O . GLU A 1 113 ? 16.765 -1.617 -11.402 1.00 93.62 113 GLU A O 1
ATOM 891 N N . GLU A 1 114 ? 15.688 -2.608 -9.681 1.00 92.94 114 GLU A N 1
ATOM 892 C CA . GLU A 1 114 ? 16.674 -2.255 -8.648 1.00 92.94 114 GLU A CA 1
ATOM 893 C C . GLU A 1 114 ? 16.885 -0.734 -8.522 1.00 92.94 114 GLU A C 1
ATOM 895 O O . GLU A 1 114 ? 17.994 -0.251 -8.279 1.00 92.94 114 GLU A O 1
ATOM 900 N N . ASP A 1 115 ? 15.811 0.038 -8.715 1.00 93.69 115 ASP A N 1
ATOM 901 C CA . ASP A 1 115 ? 15.833 1.491 -8.595 1.00 93.69 115 ASP A CA 1
ATOM 902 C C . ASP A 1 115 ? 16.330 1.941 -7.212 1.00 93.69 115 ASP A C 1
ATOM 904 O O . ASP A 1 115 ? 15.722 1.681 -6.169 1.00 93.69 115 ASP A O 1
ATOM 908 N N . HIS A 1 116 ? 17.444 2.673 -7.218 1.00 92.62 116 HIS A N 1
ATOM 909 C CA . HIS A 1 116 ? 18.067 3.186 -6.009 1.00 92.62 116 HIS A CA 1
ATOM 910 C C . HIS A 1 116 ? 17.163 4.165 -5.247 1.00 92.62 116 HIS A C 1
ATOM 912 O O . HIS A 1 116 ? 17.179 4.172 -4.020 1.00 92.62 116 HIS A O 1
ATOM 918 N N . SER A 1 117 ? 16.353 4.967 -5.944 1.00 92.25 117 SER A N 1
ATOM 919 C CA . SER A 1 117 ? 15.434 5.921 -5.309 1.00 92.25 117 SER A CA 1
ATOM 920 C C . SER A 1 117 ? 14.330 5.206 -4.523 1.00 92.25 117 SER A C 1
ATOM 922 O O . SER A 1 117 ? 14.084 5.536 -3.364 1.00 92.25 117 SER A O 1
ATOM 924 N N . ALA A 1 118 ? 13.746 4.158 -5.111 1.00 93.19 118 ALA A N 1
ATOM 925 C CA . ALA A 1 118 ? 12.762 3.297 -4.463 1.00 93.19 118 ALA A CA 1
ATOM 926 C C . ALA A 1 118 ? 13.354 2.590 -3.235 1.00 93.19 118 ALA A C 1
ATOM 928 O O . ALA A 1 118 ? 12.722 2.523 -2.179 1.00 93.19 118 ALA A O 1
ATOM 929 N N . ARG A 1 119 ? 14.603 2.123 -3.344 1.00 93.44 119 ARG A N 1
ATOM 930 C CA . ARG A 1 119 ? 15.322 1.529 -2.217 1.00 93.44 119 ARG A CA 1
ATOM 931 C C . ARG A 1 119 ? 15.551 2.532 -1.084 1.00 93.44 119 ARG A C 1
ATOM 933 O O . ARG A 1 119 ? 15.268 2.217 0.068 1.00 93.44 119 ARG A O 1
ATOM 940 N N . MET A 1 120 ? 16.006 3.740 -1.414 1.00 93.06 120 MET A N 1
ATOM 941 C CA . MET A 1 120 ? 16.237 4.819 -0.449 1.00 93.06 120 MET A CA 1
ATOM 942 C C . MET A 1 120 ? 14.953 5.254 0.264 1.00 93.06 120 MET A C 1
ATOM 944 O O . MET A 1 120 ? 15.000 5.564 1.454 1.00 93.06 120 MET A O 1
ATOM 948 N N . LEU A 1 121 ? 13.810 5.254 -0.431 1.00 92.88 121 LEU A N 1
ATOM 949 C CA . LEU A 1 121 ? 12.501 5.497 0.178 1.00 92.88 121 LEU A CA 1
ATOM 950 C C . LEU A 1 121 ? 12.208 4.468 1.278 1.00 92.88 121 LEU A C 1
ATOM 952 O O . LEU A 1 121 ? 11.894 4.855 2.402 1.00 92.88 121 LEU A O 1
ATOM 956 N N . ILE A 1 122 ? 12.346 3.173 0.974 1.00 93.06 122 ILE A N 1
ATOM 957 C CA . ILE A 1 122 ? 12.129 2.104 1.959 1.00 93.06 122 ILE A CA 1
ATOM 958 C C . ILE A 1 122 ? 13.102 2.261 3.125 1.00 93.06 122 ILE A C 1
ATOM 960 O O . ILE A 1 122 ? 12.663 2.353 4.268 1.00 93.06 122 ILE A O 1
ATOM 964 N N . ASP A 1 123 ? 14.401 2.372 2.846 1.00 91.94 123 ASP A N 1
ATOM 965 C CA . ASP A 1 123 ? 15.424 2.459 3.889 1.00 91.94 123 ASP A CA 1
ATOM 966 C C . ASP A 1 123 ? 15.191 3.679 4.808 1.00 91.94 123 ASP A C 1
ATOM 968 O O . ASP A 1 123 ? 15.345 3.573 6.027 1.00 91.94 123 ASP A O 1
ATOM 972 N N . GLY A 1 124 ? 14.747 4.818 4.262 1.00 90.00 124 GLY A N 1
ATOM 973 C CA . GLY A 1 124 ? 14.397 6.015 5.035 1.00 90.00 124 GLY A CA 1
ATOM 974 C C . GLY A 1 124 ? 13.187 5.831 5.958 1.00 90.00 124 GLY A C 1
ATOM 975 O O . GLY A 1 124 ? 13.170 6.375 7.060 1.00 90.00 124 GLY A O 1
ATOM 976 N N . LEU A 1 125 ? 12.197 5.032 5.550 1.00 88.06 125 LEU A N 1
ATOM 977 C CA . LEU A 1 125 ? 11.003 4.739 6.353 1.00 88.06 125 LEU A CA 1
ATOM 978 C C . LEU A 1 125 ? 11.244 3.659 7.411 1.00 88.06 125 LEU A C 1
ATOM 980 O O . LEU A 1 125 ? 10.612 3.673 8.466 1.00 88.06 125 LEU A O 1
ATOM 984 N N . THR A 1 126 ? 12.142 2.716 7.135 1.00 88.19 126 THR A N 1
ATOM 985 C CA . THR A 1 126 ? 12.368 1.552 8.000 1.00 88.19 126 THR A CA 1
ATOM 986 C C . THR A 1 126 ? 13.591 1.679 8.895 1.00 88.19 126 THR A C 1
ATOM 988 O O . THR A 1 126 ? 13.846 0.801 9.724 1.00 88.19 126 THR A O 1
ATOM 991 N N . SER A 1 127 ? 14.364 2.757 8.750 1.00 81.31 127 SER A N 1
ATOM 992 C CA . SER A 1 127 ? 15.517 3.037 9.602 1.00 81.31 127 SER A CA 1
ATOM 993 C C . SER A 1 127 ? 15.109 2.979 11.080 1.00 81.31 127 SER A C 1
ATOM 995 O O . SER A 1 127 ? 14.223 3.701 11.529 1.00 81.31 127 SER A O 1
ATOM 997 N N . HIS A 1 128 ? 15.767 2.100 11.842 1.00 76.19 128 HIS A N 1
ATOM 998 C CA . HIS A 1 128 ? 15.538 1.869 13.278 1.00 76.19 128 HIS A CA 1
ATOM 999 C C . HIS A 1 128 ? 14.223 1.174 13.674 1.00 76.19 128 HIS A C 1
ATOM 1001 O O . HIS A 1 128 ? 13.920 1.108 14.867 1.00 76.19 128 HIS A O 1
ATOM 1007 N N . GLN A 1 129 ? 13.465 0.619 12.726 1.00 81.12 129 GLN A N 1
ATOM 1008 C CA . GLN A 1 129 ? 12.251 -0.146 13.024 1.00 81.12 129 GLN A CA 1
ATOM 1009 C C . GLN A 1 129 ? 12.510 -1.659 13.026 1.00 81.12 129 GLN A C 1
ATOM 1011 O O . GLN A 1 129 ? 13.424 -2.154 12.364 1.00 81.12 129 GLN A O 1
ATOM 1016 N N . GLN A 1 130 ? 11.693 -2.407 13.773 1.00 80.50 130 GLN A N 1
ATOM 1017 C CA . GLN A 1 130 ? 11.661 -3.865 13.659 1.00 80.50 130 GLN A CA 1
ATOM 1018 C C . GLN A 1 130 ? 10.878 -4.241 12.402 1.00 80.50 130 GLN A C 1
ATOM 1020 O O . GLN A 1 130 ? 9.750 -3.792 12.211 1.00 80.50 130 GLN A O 1
ATOM 1025 N N . MET A 1 131 ? 11.493 -5.055 11.546 1.00 88.38 131 MET A N 1
ATOM 1026 C CA . MET A 1 131 ? 10.904 -5.479 10.281 1.00 88.38 131 MET A CA 1
ATOM 1027 C C . MET A 1 131 ? 10.702 -6.988 10.256 1.00 88.38 131 MET A C 1
ATOM 1029 O O . MET A 1 131 ? 11.616 -7.756 10.559 1.00 88.38 131 MET A O 1
ATOM 1033 N N . SER A 1 132 ? 9.526 -7.397 9.797 1.00 92.00 132 SER A N 1
ATOM 1034 C CA . SER A 1 132 ? 9.152 -8.782 9.547 1.00 92.00 132 SER A CA 1
ATOM 1035 C C . SER A 1 132 ? 9.017 -9.001 8.042 1.00 92.00 132 SER A C 1
ATOM 1037 O O . SER A 1 132 ? 8.132 -8.441 7.394 1.00 92.00 132 SER A O 1
ATOM 1039 N N . GLN A 1 133 ? 9.884 -9.830 7.461 1.00 94.06 133 GLN A N 1
ATOM 1040 C CA . GLN A 1 133 ? 9.754 -10.230 6.058 1.00 94.06 133 GLN A CA 1
ATOM 1041 C C . GLN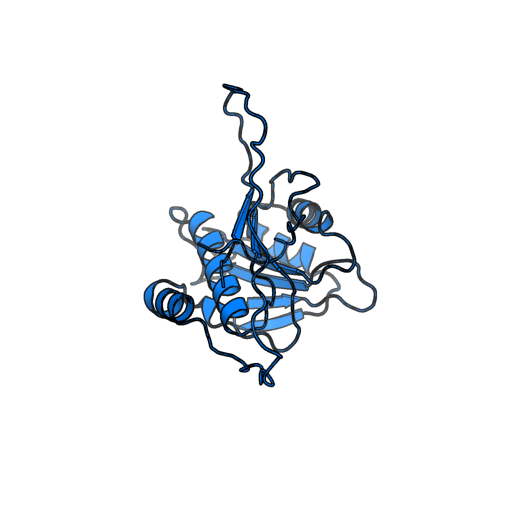 A 1 133 ? 8.596 -11.229 5.918 1.00 94.06 133 GLN A C 1
ATOM 1043 O O . GLN A 1 133 ? 8.640 -12.307 6.508 1.00 94.06 133 GLN A O 1
ATOM 1048 N N . LEU A 1 134 ? 7.575 -10.890 5.126 1.00 94.44 134 LEU A N 1
ATOM 1049 C CA . LEU A 1 134 ? 6.407 -11.755 4.909 1.00 94.44 134 LEU A CA 1
ATOM 1050 C C . LEU A 1 134 ? 6.548 -12.615 3.650 1.00 94.44 134 LEU A C 1
ATOM 1052 O O . LEU A 1 134 ? 6.211 -13.796 3.645 1.00 94.44 134 LEU A O 1
ATOM 1056 N N . THR A 1 135 ? 7.030 -12.011 2.566 1.00 93.69 135 THR A N 1
A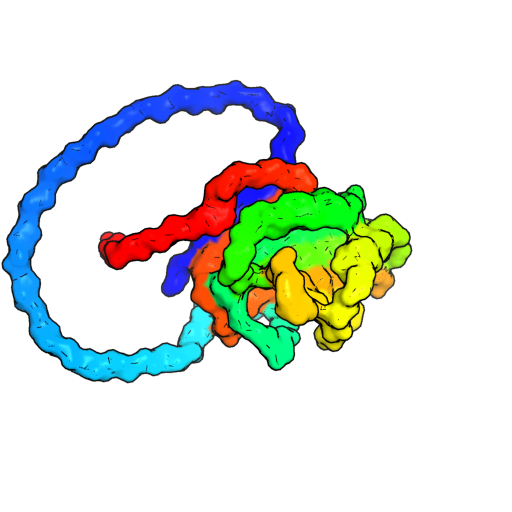TOM 1057 C CA . THR A 1 135 ? 7.285 -12.660 1.265 1.00 93.69 135 THR A CA 1
ATOM 1058 C C . THR A 1 135 ? 8.531 -12.042 0.637 1.00 93.69 135 THR A C 1
ATOM 1060 O O . THR A 1 135 ? 9.101 -11.149 1.242 1.00 93.69 135 THR A O 1
ATOM 1063 N N . ALA A 1 136 ? 8.959 -12.438 -0.565 1.00 91.38 136 ALA A N 1
ATOM 1064 C CA . ALA A 1 136 ? 10.089 -11.773 -1.227 1.00 91.38 136 ALA A CA 1
ATOM 1065 C C . ALA A 1 136 ? 9.832 -10.272 -1.485 1.00 91.38 136 ALA A C 1
ATOM 1067 O O . ALA A 1 136 ? 10.754 -9.472 -1.393 1.00 91.38 136 ALA A O 1
ATOM 1068 N N . GLN A 1 137 ? 8.573 -9.902 -1.730 1.00 93.50 137 GLN A N 1
ATOM 1069 C CA . GLN A 1 137 ? 8.141 -8.558 -2.117 1.00 93.50 137 GLN A CA 1
ATOM 1070 C C . GLN A 1 137 ? 7.335 -7.822 -1.038 1.00 93.50 137 GLN A C 1
ATOM 1072 O O . GLN A 1 137 ? 6.772 -6.769 -1.316 1.00 93.50 137 GLN A O 1
ATOM 1077 N N . ALA A 1 138 ? 7.200 -8.380 0.169 1.00 96.75 138 ALA A N 1
ATOM 1078 C CA . ALA A 1 138 ? 6.379 -7.778 1.217 1.00 96.75 138 ALA A CA 1
ATOM 1079 C C . ALA A 1 138 ? 7.063 -7.810 2.580 1.00 96.75 138 ALA A C 1
ATOM 1081 O O . ALA A 1 138 ? 7.507 -8.866 3.046 1.00 96.75 138 ALA A O 1
ATOM 1082 N N . GLN A 1 139 ? 7.078 -6.650 3.226 1.00 95.88 139 GLN A N 1
ATOM 1083 C CA . GLN A 1 139 ? 7.661 -6.424 4.541 1.00 95.88 139 GLN A CA 1
ATOM 1084 C C . GLN A 1 139 ? 6.641 -5.729 5.430 1.00 95.88 139 GLN A C 1
ATOM 1086 O O . GLN A 1 139 ? 5.997 -4.771 5.009 1.00 95.88 139 GLN A O 1
ATOM 1091 N N . LEU A 1 140 ? 6.501 -6.211 6.659 1.00 95.00 140 LEU A N 1
ATOM 1092 C CA . LEU A 1 140 ? 5.703 -5.563 7.688 1.00 95.00 140 LEU A CA 1
ATOM 1093 C C . LEU A 1 140 ? 6.633 -4.866 8.673 1.00 95.00 140 LEU A C 1
ATOM 1095 O O . LEU A 1 140 ? 7.578 -5.469 9.182 1.00 95.00 140 LEU A O 1
ATOM 1099 N N . VAL A 1 141 ? 6.339 -3.607 8.947 1.00 91.81 141 VAL A N 1
ATOM 1100 C CA . VAL A 1 141 ? 7.012 -2.789 9.944 1.00 91.81 141 VAL A CA 1
ATOM 1101 C C . VAL A 1 141 ? 5.978 -2.419 10.988 1.00 91.81 141 VAL A C 1
ATOM 1103 O O . VAL A 1 141 ? 5.042 -1.665 10.723 1.00 91.81 141 VAL A O 1
ATOM 1106 N N . GLU A 1 142 ? 6.130 -3.002 12.167 1.00 87.81 142 GLU A N 1
ATOM 1107 C CA . GLU A 1 142 ? 5.227 -2.773 13.289 1.00 87.81 142 GLU A CA 1
ATOM 1108 C C . GLU A 1 142 ? 5.800 -1.667 14.171 1.00 87.81 142 GLU A C 1
ATOM 1110 O O . GLU A 1 142 ? 7.009 -1.612 14.425 1.00 87.81 142 GLU A O 1
ATOM 1115 N N . LYS A 1 143 ? 4.933 -0.783 14.664 1.00 78.94 143 LYS A N 1
ATOM 1116 C CA . LYS A 1 143 ? 5.350 0.274 15.585 1.00 78.94 143 LYS A CA 1
ATOM 1117 C C . LYS A 1 143 ? 5.967 -0.332 16.849 1.00 78.94 143 LYS A C 1
ATOM 1119 O O . LYS A 1 143 ? 5.377 -1.180 17.519 1.00 78.94 143 LYS A O 1
ATOM 1124 N N . ALA A 1 144 ? 7.155 0.139 17.216 1.00 69.75 144 ALA A N 1
ATOM 1125 C CA . ALA A 1 144 ? 7.820 -0.292 18.441 1.00 69.75 144 ALA A CA 1
ATOM 1126 C C . ALA A 1 144 ? 7.418 0.581 19.646 1.00 69.75 144 ALA A C 1
ATOM 1128 O O . ALA A 1 144 ? 7.471 1.812 19.595 1.00 69.75 144 ALA A O 1
ATOM 1129 N N . GLY A 1 145 ? 7.084 -0.053 20.775 1.00 69.25 145 GLY A N 1
ATOM 1130 C CA . GLY A 1 145 ? 6.913 0.623 22.067 1.00 69.25 145 GLY A CA 1
ATOM 1131 C C . GLY A 1 145 ? 5.824 1.703 22.069 1.00 69.25 145 GLY A C 1
ATOM 1132 O O . GLY A 1 145 ? 4.665 1.422 21.786 1.00 69.25 145 GLY A O 1
ATOM 1133 N N . SER A 1 146 ? 6.192 2.937 22.429 1.00 61.84 146 SER A N 1
ATOM 1134 C CA . SER A 1 146 ? 5.290 4.099 22.504 1.00 61.84 146 SER A CA 1
ATOM 1135 C C . SER A 1 146 ? 5.283 4.960 21.232 1.00 61.84 146 SER A C 1
ATOM 1137 O O . SER A 1 146 ? 4.901 6.129 21.297 1.00 61.84 146 SER A O 1
ATOM 1139 N N . ALA A 1 147 ? 5.763 4.436 20.099 1.00 67.69 147 ALA A N 1
ATOM 1140 C CA . ALA A 1 147 ? 5.795 5.180 18.845 1.00 67.69 147 ALA A CA 1
ATOM 1141 C C . ALA A 1 147 ? 4.381 5.596 18.403 1.00 67.69 147 ALA A C 1
ATOM 1143 O O . ALA A 1 147 ? 3.443 4.797 18.382 1.00 67.69 147 ALA A O 1
ATOM 1144 N N . THR A 1 148 ? 4.237 6.871 18.043 1.00 67.12 148 THR A N 1
ATOM 1145 C CA . THR A 1 148 ? 3.005 7.440 17.498 1.00 67.12 148 THR A CA 1
ATOM 1146 C C . THR A 1 148 ? 3.033 7.303 15.979 1.00 67.12 148 THR A C 1
ATOM 1148 O O . THR A 1 148 ? 3.755 8.035 15.307 1.00 67.12 148 THR A O 1
ATOM 1151 N N . GLY A 1 149 ? 2.276 6.355 15.435 1.00 76.38 149 GLY A N 1
ATOM 1152 C CA . GLY A 1 149 ? 2.181 6.144 13.993 1.00 76.38 149 GLY A CA 1
ATOM 1153 C C . GLY A 1 149 ? 1.442 4.852 13.641 1.00 76.38 149 GLY A C 1
ATOM 1154 O O . GLY A 1 149 ? 1.170 4.043 14.538 1.00 76.38 149 GLY A O 1
ATOM 1155 N N . PRO A 1 150 ? 1.070 4.679 12.364 1.00 88.50 150 PRO A N 1
ATOM 1156 C CA . PRO A 1 150 ? 0.487 3.436 11.874 1.00 88.50 150 PRO A CA 1
ATOM 1157 C C . PRO A 1 150 ? 1.548 2.334 11.754 1.00 88.50 150 PRO A C 1
ATOM 1159 O O . PRO A 1 150 ? 2.744 2.621 11.695 1.00 88.50 150 PRO A O 1
ATOM 1162 N N . ASP A 1 151 ? 1.096 1.085 11.660 1.00 91.81 151 ASP A N 1
ATOM 1163 C CA . ASP A 1 151 ? 1.958 0.017 11.146 1.00 91.81 151 ASP A CA 1
ATOM 1164 C C . ASP A 1 151 ? 2.032 0.130 9.619 1.00 91.81 151 ASP A C 1
ATOM 1166 O O . ASP A 1 151 ? 1.109 0.641 8.971 1.00 91.81 151 ASP A O 1
ATOM 1170 N N . LEU A 1 152 ? 3.125 -0.353 9.035 1.00 93.25 152 LEU A N 1
ATOM 1171 C CA . LEU A 1 152 ? 3.423 -0.188 7.619 1.00 93.25 152 LEU A CA 1
ATOM 1172 C C . LEU A 1 152 ? 3.643 -1.543 6.944 1.00 93.25 152 LEU A C 1
ATOM 1174 O O . LEU A 1 152 ? 4.581 -2.268 7.261 1.00 93.25 152 LEU A O 1
ATOM 1178 N N . LEU A 1 153 ? 2.800 -1.861 5.966 1.00 96.56 153 LEU A N 1
ATOM 1179 C CA . LEU A 1 153 ? 3.005 -2.948 5.017 1.00 96.56 153 LEU A CA 1
ATOM 1180 C C . LEU A 1 153 ? 3.610 -2.374 3.734 1.00 96.56 153 LEU A C 1
ATOM 1182 O O . LEU A 1 153 ? 2.933 -1.679 2.977 1.00 96.56 153 LEU A O 1
ATOM 1186 N N . ILE A 1 154 ? 4.881 -2.676 3.489 1.00 97.06 154 ILE A N 1
ATOM 1187 C CA . ILE A 1 154 ? 5.624 -2.250 2.302 1.00 97.06 154 ILE A CA 1
ATOM 1188 C C . ILE A 1 154 ? 5.554 -3.351 1.252 1.00 97.06 154 ILE A C 1
ATOM 1190 O O . ILE A 1 154 ? 5.875 -4.505 1.544 1.00 97.06 154 ILE A O 1
ATOM 1194 N N . ILE A 1 155 ? 5.171 -2.980 0.032 1.00 97.88 155 ILE A N 1
ATOM 1195 C CA . ILE A 1 155 ? 5.154 -3.849 -1.142 1.00 97.88 155 ILE A CA 1
ATOM 1196 C C . ILE A 1 155 ? 6.193 -3.355 -2.147 1.00 97.88 155 ILE A C 1
ATOM 1198 O O . ILE A 1 155 ? 6.093 -2.240 -2.664 1.00 97.88 155 ILE A O 1
ATOM 1202 N N . ASP A 1 156 ? 7.169 -4.208 -2.428 1.00 96.50 156 ASP A N 1
ATOM 1203 C CA . ASP A 1 156 ? 8.221 -3.992 -3.412 1.00 96.50 156 ASP A CA 1
ATOM 1204 C C . ASP A 1 156 ? 7.714 -4.340 -4.813 1.00 96.50 156 ASP A C 1
ATOM 1206 O O . ASP A 1 156 ? 7.379 -5.484 -5.126 1.00 96.50 156 ASP A O 1
ATOM 1210 N N . ARG A 1 157 ? 7.664 -3.326 -5.673 1.00 96.31 157 ARG A N 1
ATOM 1211 C CA . ARG A 1 157 ? 7.358 -3.448 -7.095 1.00 96.31 157 ARG A CA 1
ATOM 1212 C C . ARG A 1 157 ? 8.419 -2.749 -7.950 1.00 96.31 157 ARG A C 1
ATOM 1214 O O . ARG A 1 157 ? 8.084 -2.097 -8.944 1.00 96.31 157 ARG A O 1
ATOM 1221 N N . PHE A 1 158 ? 9.688 -2.868 -7.559 1.00 94.50 158 PHE A N 1
ATOM 1222 C CA . PHE A 1 158 ? 10.847 -2.379 -8.314 1.00 94.50 158 PHE A CA 1
ATOM 1223 C C . PHE A 1 158 ? 11.999 -3.391 -8.392 1.00 94.50 158 PHE A C 1
ATOM 1225 O O . PHE A 1 158 ? 12.812 -3.290 -9.309 1.00 94.50 158 PHE A O 1
ATOM 1232 N N . SER A 1 159 ? 12.086 -4.381 -7.501 1.00 94.12 159 SER A N 1
ATOM 1233 C CA . SER A 1 159 ? 13.089 -5.441 -7.630 1.00 94.12 159 SER A CA 1
ATOM 1234 C C . SER A 1 159 ? 12.923 -6.256 -8.915 1.00 94.12 159 SER A C 1
ATOM 1236 O O . SER A 1 159 ? 11.842 -6.332 -9.517 1.00 94.12 159 SER A O 1
ATOM 1238 N N . ARG A 1 160 ? 14.022 -6.877 -9.352 1.00 92.25 160 ARG A N 1
ATOM 1239 C CA . ARG A 1 160 ? 14.083 -7.663 -10.586 1.00 92.25 160 ARG A CA 1
ATOM 1240 C C . ARG A 1 160 ? 12.954 -8.691 -10.665 1.00 92.25 160 ARG A C 1
ATOM 1242 O O . ARG A 1 160 ? 12.759 -9.492 -9.754 1.00 92.25 160 ARG A O 1
ATOM 1249 N N . GLY A 1 161 ? 12.242 -8.694 -11.793 1.00 89.94 161 GLY A N 1
ATOM 1250 C CA . GLY A 1 161 ? 11.093 -9.575 -12.032 1.00 89.94 161 GLY A CA 1
ATOM 1251 C C . GLY A 1 161 ? 9.763 -9.117 -11.415 1.00 89.94 161 GLY A C 1
ATOM 1252 O O . GLY A 1 161 ? 8.738 -9.728 -11.714 1.00 89.94 161 GLY A O 1
ATOM 1253 N N . TYR A 1 162 ? 9.748 -8.042 -10.619 1.00 88.56 162 TYR A N 1
ATOM 1254 C CA . TYR A 1 162 ? 8.542 -7.485 -9.983 1.00 88.56 162 TYR A CA 1
ATOM 1255 C C . TYR A 1 162 ? 8.237 -6.038 -10.396 1.00 88.56 162 TYR A C 1
ATOM 1257 O O . TYR A 1 162 ? 7.140 -5.534 -10.110 1.00 88.56 162 TYR A O 1
ATOM 1265 N N . SER A 1 163 ? 9.181 -5.380 -11.078 1.00 90.31 163 SER A N 1
ATOM 1266 C CA . SER A 1 163 ? 9.055 -4.000 -11.548 1.00 90.31 163 SER A CA 1
ATOM 1267 C C . SER A 1 163 ? 7.778 -3.779 -12.366 1.00 90.31 163 SER A C 1
ATOM 1269 O O . SER A 1 163 ? 7.303 -4.647 -13.106 1.00 90.31 163 SER A O 1
ATOM 1271 N N . ILE A 1 164 ? 7.159 -2.611 -12.187 1.00 87.62 164 ILE A N 1
ATOM 1272 C CA . ILE A 1 164 ? 5.936 -2.259 -12.913 1.00 87.62 164 ILE A CA 1
ATOM 1273 C C . ILE A 1 164 ? 6.317 -1.554 -14.201 1.00 87.62 164 ILE A C 1
ATOM 1275 O O . ILE A 1 164 ? 6.927 -0.488 -14.181 1.00 87.62 164 ILE A O 1
ATOM 1279 N N . ASP A 1 165 ? 5.845 -2.086 -15.327 1.00 85.88 165 ASP A N 1
ATOM 1280 C CA . ASP A 1 165 ? 5.960 -1.406 -16.611 1.00 85.88 165 ASP A CA 1
ATOM 1281 C C . ASP A 1 165 ? 5.488 0.050 -16.523 1.00 85.88 165 ASP A C 1
ATOM 1283 O O . ASP A 1 165 ? 4.385 0.348 -16.049 1.00 85.88 165 ASP A O 1
ATOM 1287 N N . LYS A 1 166 ? 6.272 0.961 -17.109 1.00 80.19 166 LYS A N 1
ATOM 1288 C CA . LYS A 1 166 ? 6.008 2.412 -17.110 1.00 80.19 166 LYS A CA 1
ATOM 1289 C C . LYS A 1 166 ? 4.584 2.788 -17.545 1.00 80.19 166 LYS A C 1
ATOM 1291 O O . LYS A 1 166 ? 4.060 3.815 -17.130 1.00 80.19 166 LYS A O 1
ATOM 1296 N N . LYS A 1 167 ? 3.954 1.971 -18.396 1.00 77.00 167 LYS A N 1
ATOM 1297 C CA . LYS A 1 167 ? 2.588 2.189 -18.901 1.00 77.00 167 LYS A CA 1
ATOM 1298 C C . LYS A 1 167 ? 1.496 1.919 -17.858 1.00 77.00 167 LYS A C 1
ATOM 1300 O O . LYS A 1 167 ? 0.409 2.470 -17.991 1.00 77.00 167 LYS A O 1
ATOM 1305 N N . ARG A 1 168 ? 1.759 1.065 -16.863 1.00 80.44 168 ARG A N 1
ATOM 1306 C CA . ARG A 1 168 ? 0.821 0.734 -15.776 1.00 80.44 168 ARG A CA 1
ATOM 1307 C C . ARG A 1 168 ? 1.059 1.619 -14.548 1.00 80.44 168 ARG A C 1
ATOM 1309 O O . ARG A 1 168 ? 0.089 2.115 -13.975 1.00 80.44 168 ARG A O 1
ATOM 1316 N N . GLY A 1 169 ? 2.331 1.841 -14.199 1.00 84.56 169 GLY A N 1
ATOM 1317 C CA . GLY A 1 169 ? 2.797 2.779 -13.168 1.00 84.56 169 GLY A CA 1
ATOM 1318 C C . GLY A 1 169 ? 1.963 2.791 -11.880 1.00 84.56 169 GLY A C 1
ATOM 1319 O O . GLY A 1 169 ? 1.548 1.748 -11.370 1.00 84.56 169 GLY A O 1
ATOM 1320 N N . VAL A 1 170 ? 1.662 4.001 -11.398 1.00 87.62 170 VAL A N 1
ATOM 1321 C CA . VAL A 1 170 ? 0.915 4.260 -10.151 1.00 87.62 170 VAL A CA 1
ATOM 1322 C C . VAL A 1 170 ? -0.492 3.654 -10.123 1.00 87.62 170 VAL A C 1
ATOM 1324 O O . VAL A 1 170 ? -0.992 3.305 -9.057 1.00 87.62 170 VAL A O 1
ATOM 1327 N N . GLY A 1 171 ? -1.138 3.484 -11.283 1.00 91.19 171 GLY A N 1
ATOM 1328 C CA . GLY A 1 171 ? -2.477 2.897 -11.360 1.00 91.19 171 GLY A CA 1
ATOM 1329 C C . GLY A 1 171 ? -2.484 1.430 -10.935 1.00 91.19 171 GLY A C 1
ATOM 1330 O O . GLY A 1 171 ? -3.358 1.009 -10.177 1.00 91.19 171 GLY A O 1
ATOM 1331 N N . LEU A 1 172 ? -1.476 0.666 -11.368 1.00 93.81 172 LEU A N 1
ATOM 1332 C CA . LEU A 1 172 ? -1.301 -0.709 -10.908 1.00 93.81 172 LEU A CA 1
ATOM 1333 C C . LEU A 1 172 ? -0.871 -0.765 -9.445 1.00 93.81 172 LEU A C 1
ATOM 1335 O O . LEU A 1 172 ? -1.414 -1.575 -8.703 1.00 93.81 172 LEU A O 1
ATOM 1339 N N . ALA A 1 173 ? 0.057 0.093 -9.021 1.00 95.56 173 ALA A N 1
ATOM 1340 C CA . ALA A 1 173 ? 0.484 0.136 -7.625 1.00 95.56 173 ALA A CA 1
ATOM 1341 C C . ALA A 1 173 ? -0.712 0.356 -6.681 1.00 95.56 173 ALA A C 1
ATOM 1343 O O . ALA A 1 173 ? -0.890 -0.383 -5.713 1.00 95.56 173 ALA A O 1
ATOM 1344 N N . ARG A 1 174 ? -1.608 1.290 -7.028 1.00 95.62 174 ARG A N 1
ATOM 1345 C CA . ARG A 1 174 ? -2.850 1.512 -6.280 1.00 95.62 174 ARG A CA 1
ATOM 1346 C C . ARG A 1 174 ? -3.749 0.280 -6.290 1.00 95.62 174 ARG A C 1
ATOM 1348 O O . ARG A 1 174 ? -4.238 -0.106 -5.236 1.00 95.62 174 ARG A O 1
ATOM 1355 N N . LYS A 1 175 ? -3.950 -0.352 -7.452 1.00 95.69 175 LYS A N 1
ATOM 1356 C CA . LYS A 1 175 ? -4.745 -1.585 -7.557 1.00 95.69 175 LYS A CA 1
ATOM 1357 C C . LYS A 1 175 ? -4.198 -2.683 -6.641 1.00 95.69 175 LYS A C 1
ATOM 1359 O O . LYS A 1 175 ? -4.975 -3.245 -5.884 1.00 95.69 175 LYS A O 1
ATOM 1364 N N . ILE A 1 176 ? -2.888 -2.932 -6.655 1.00 97.25 176 ILE A N 1
ATOM 1365 C CA . ILE A 1 176 ? -2.233 -3.917 -5.779 1.00 97.25 176 ILE A CA 1
ATOM 1366 C C . ILE A 1 176 ? -2.544 -3.620 -4.311 1.00 97.25 176 ILE A C 1
ATOM 1368 O O . ILE A 1 176 ? -3.018 -4.496 -3.592 1.00 97.25 176 ILE A O 1
ATOM 1372 N N . GLY A 1 177 ? -2.333 -2.378 -3.868 1.00 97.62 177 GLY A N 1
ATOM 1373 C CA . GLY A 1 177 ? -2.605 -1.997 -2.483 1.00 97.62 177 GLY A CA 1
ATOM 1374 C C . GLY A 1 177 ? -4.080 -2.155 -2.100 1.00 97.62 177 GLY A C 1
ATOM 1375 O O . GLY A 1 177 ? -4.388 -2.640 -1.013 1.00 97.62 177 GLY A O 1
ATOM 1376 N N . MET A 1 178 ? -4.996 -1.819 -3.011 1.00 97.06 178 MET A N 1
ATOM 1377 C CA . MET A 1 178 ? -6.440 -1.986 -2.815 1.00 97.06 178 MET A CA 1
ATOM 1378 C C . MET A 1 178 ? -6.864 -3.459 -2.775 1.00 97.06 178 MET A C 1
ATOM 1380 O O . MET A 1 178 ? -7.698 -3.828 -1.950 1.00 97.06 178 MET A O 1
ATOM 1384 N N . ASP A 1 179 ? -6.274 -4.304 -3.622 1.00 97.38 179 ASP A N 1
ATOM 1385 C CA . ASP A 1 179 ? -6.518 -5.747 -3.641 1.00 97.38 179 ASP A CA 1
ATOM 1386 C C . ASP A 1 179 ? -6.071 -6.386 -2.309 1.00 97.38 179 ASP A C 1
ATOM 1388 O O . ASP A 1 179 ? -6.804 -7.185 -1.719 1.00 97.38 179 ASP A O 1
ATOM 1392 N N . ILE A 1 180 ? -4.912 -5.971 -1.780 1.00 97.62 180 ILE A N 1
ATOM 1393 C CA . ILE A 1 180 ? -4.422 -6.379 -0.454 1.00 97.62 180 ILE A CA 1
ATOM 1394 C C . ILE A 1 180 ? -5.381 -5.916 0.646 1.00 97.62 180 ILE A C 1
ATOM 1396 O O . ILE A 1 180 ? -5.791 -6.727 1.475 1.00 97.62 180 ILE A O 1
ATOM 1400 N N . ALA A 1 181 ? -5.774 -4.641 0.652 1.00 96.31 181 ALA A N 1
ATOM 1401 C CA . ALA A 1 181 ? -6.667 -4.094 1.671 1.00 96.31 181 ALA A CA 1
ATOM 1402 C C . ALA A 1 181 ? -8.021 -4.823 1.697 1.00 96.31 181 ALA A C 1
ATOM 1404 O O . ALA A 1 181 ? -8.483 -5.246 2.757 1.00 96.31 181 ALA A O 1
ATOM 1405 N N . ALA A 1 182 ? -8.620 -5.053 0.525 1.00 94.56 182 ALA A N 1
ATOM 1406 C CA . ALA A 1 182 ? -9.865 -5.804 0.393 1.00 94.56 182 ALA A CA 1
ATOM 1407 C C . ALA A 1 182 ? -9.721 -7.252 0.889 1.00 94.56 182 ALA A C 1
ATOM 1409 O O . ALA A 1 182 ? -10.617 -7.771 1.557 1.00 94.56 182 ALA A O 1
ATOM 1410 N N . SER A 1 183 ? -8.587 -7.898 0.609 1.00 95.38 183 SER A N 1
ATOM 1411 C CA . SER A 1 183 ? -8.282 -9.230 1.129 1.00 95.38 183 SER A CA 1
ATOM 1412 C C . SER A 1 183 ? -8.159 -9.238 2.651 1.00 95.38 183 SER A C 1
ATOM 1414 O O . SER A 1 183 ? -8.765 -10.083 3.306 1.00 95.38 183 SER A O 1
ATOM 1416 N N . LEU A 1 184 ? -7.441 -8.282 3.242 1.00 95.19 184 LEU A N 1
ATOM 1417 C CA . LEU A 1 184 ? -7.275 -8.177 4.694 1.00 95.19 184 LEU A CA 1
ATOM 1418 C C . LEU A 1 184 ? -8.592 -7.840 5.415 1.00 95.19 184 LEU A C 1
ATOM 1420 O O . LEU A 1 184 ? -8.836 -8.363 6.503 1.00 95.19 184 LEU A O 1
ATOM 1424 N N . MET A 1 185 ? -9.475 -7.052 4.796 1.00 92.88 185 MET A N 1
ATOM 1425 C CA . MET A 1 185 ? -10.853 -6.860 5.266 1.00 92.88 185 MET A CA 1
ATOM 1426 C C . MET A 1 185 ? -11.647 -8.165 5.237 1.00 92.88 185 MET A C 1
ATOM 1428 O O . MET A 1 185 ? -12.289 -8.522 6.221 1.00 92.88 185 MET A O 1
ATOM 1432 N N . ASN A 1 186 ? -11.583 -8.912 4.129 1.00 91.75 186 ASN A N 1
ATOM 1433 C CA . ASN A 1 186 ? -12.282 -10.193 4.004 1.00 91.75 186 ASN A CA 1
ATOM 1434 C C . ASN A 1 186 ? -11.804 -11.188 5.074 1.00 91.75 186 ASN A C 1
ATOM 1436 O O . ASN A 1 186 ? -12.598 -11.912 5.662 1.00 91.75 186 ASN A O 1
ATOM 1440 N N . GLN A 1 187 ? -10.510 -11.165 5.393 1.00 91.12 187 GLN A N 1
ATOM 1441 C CA . GLN A 1 187 ? -9.887 -11.977 6.440 1.00 91.12 187 GLN A CA 1
ATOM 1442 C C . GLN A 1 187 ? -10.205 -11.518 7.875 1.00 91.12 187 GLN A C 1
ATOM 1444 O O . GLN A 1 187 ? -9.807 -12.197 8.818 1.00 91.12 187 GLN A O 1
ATOM 1449 N N . GLY A 1 188 ? -10.874 -10.375 8.063 1.00 90.50 188 GLY A N 1
ATOM 1450 C CA . GLY A 1 188 ? -11.155 -9.801 9.383 1.00 90.50 188 GLY A CA 1
ATOM 1451 C C . GLY A 1 188 ? -9.935 -9.188 10.085 1.00 90.50 188 GLY A C 1
ATOM 1452 O O . GLY A 1 188 ? -9.996 -8.913 11.285 1.00 90.50 188 GLY A O 1
ATOM 1453 N N . VAL A 1 189 ? -8.832 -8.977 9.356 1.00 94.19 189 VAL A N 1
ATOM 1454 C CA . VAL A 1 189 ? -7.624 -8.288 9.844 1.00 94.19 189 VAL A CA 1
ATOM 1455 C C . VAL A 1 189 ? -7.860 -6.777 9.902 1.00 94.19 189 VAL A C 1
ATOM 1457 O O . VAL A 1 189 ? -7.421 -6.124 10.845 1.00 94.19 189 VAL A O 1
ATOM 1460 N N . ILE A 1 190 ? -8.596 -6.233 8.928 1.00 93.81 190 ILE A N 1
ATOM 1461 C CA . ILE A 1 190 ? -9.116 -4.860 8.953 1.00 93.81 190 ILE A CA 1
ATOM 1462 C C . ILE A 1 190 ? -10.613 -4.933 9.270 1.00 93.81 190 ILE A C 1
ATOM 1464 O O . ILE A 1 190 ? -11.360 -5.591 8.546 1.00 93.81 190 ILE A O 1
ATOM 1468 N N . SER A 1 191 ? -11.043 -4.299 10.359 1.00 90.38 191 SER A N 1
ATOM 1469 C CA . SER A 1 191 ? -12.414 -4.393 10.875 1.00 90.38 191 SER A CA 1
ATOM 1470 C C . SER A 1 191 ? -13.354 -3.326 10.311 1.00 90.38 191 SER A C 1
ATOM 1472 O O . SER A 1 191 ? -14.540 -3.594 10.122 1.00 90.38 191 SER A O 1
ATOM 1474 N N . GLY A 1 192 ? -12.852 -2.118 10.053 1.00 85.00 192 GLY A N 1
ATOM 1475 C CA . GLY A 1 192 ? -13.646 -1.021 9.520 1.00 85.00 192 GLY A CA 1
ATOM 1476 C C . GLY A 1 192 ? -13.928 -1.195 8.036 1.00 85.00 192 GLY A C 1
ATOM 1477 O O . GLY A 1 192 ? -13.193 -1.858 7.315 1.00 85.00 192 GLY A O 1
ATOM 1478 N N . ASN A 1 193 ? -14.998 -0.554 7.568 1.00 83.19 193 ASN A N 1
ATOM 1479 C CA . ASN A 1 193 ? -15.477 -0.678 6.188 1.00 83.19 193 ASN A CA 1
ATOM 1480 C C . ASN A 1 193 ? -14.946 0.423 5.253 1.00 83.19 193 ASN A C 1
ATOM 1482 O O . ASN A 1 193 ? -15.441 0.565 4.134 1.00 83.19 193 ASN A O 1
ATOM 1486 N N .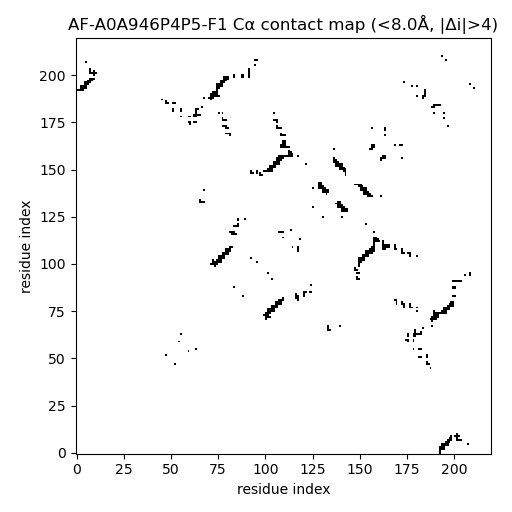 TRP A 1 194 ? -13.993 1.232 5.717 1.00 84.00 194 TRP A N 1
ATOM 1487 C CA . TRP A 1 194 ? -13.428 2.345 4.959 1.00 84.00 194 TRP A CA 1
ATOM 1488 C C . TRP A 1 194 ? -12.060 1.973 4.397 1.00 84.00 194 TRP A C 1
ATOM 1490 O O . TRP A 1 194 ? -11.147 1.614 5.138 1.00 84.00 194 TRP A O 1
ATOM 1500 N N . LEU A 1 195 ? -11.930 2.089 3.078 1.00 85.75 195 LEU A N 1
ATOM 1501 C CA . LEU A 1 195 ? -10.664 2.031 2.365 1.00 85.75 195 LEU A CA 1
ATOM 1502 C C . LEU A 1 195 ? -10.235 3.460 2.044 1.00 85.75 195 LEU A C 1
ATOM 1504 O O . LEU A 1 195 ? -10.920 4.168 1.307 1.00 85.75 195 LEU A O 1
ATOM 1508 N N . PHE A 1 196 ? -9.103 3.884 2.594 1.00 92.56 196 PHE A N 1
ATOM 1509 C CA . PHE A 1 196 ? -8.491 5.157 2.240 1.00 92.56 196 PHE A CA 1
ATOM 1510 C C . PHE A 1 196 ? -7.406 4.920 1.195 1.00 92.56 196 PHE A C 1
ATOM 1512 O O . PHE A 1 196 ? -6.651 3.952 1.286 1.00 92.56 196 PHE A O 1
ATOM 1519 N N . THR A 1 197 ? -7.281 5.812 0.218 1.00 94.19 197 THR A N 1
ATOM 1520 C CA . THR A 1 197 ? -6.151 5.800 -0.716 1.00 94.19 197 THR A CA 1
ATOM 1521 C C . THR A 1 197 ? -5.704 7.206 -1.068 1.00 94.19 197 THR A C 1
ATOM 1523 O O . THR A 1 197 ? -6.525 8.092 -1.257 1.00 94.19 197 THR A O 1
ATOM 1526 N N . THR A 1 198 ? -4.407 7.443 -1.153 1.00 92.56 198 THR A N 1
ATOM 1527 C CA . THR A 1 198 ? -3.886 8.753 -1.541 1.00 92.56 198 THR A CA 1
ATOM 1528 C C . THR A 1 198 ? -2.557 8.615 -2.241 1.00 92.56 198 THR A C 1
ATOM 1530 O O . THR A 1 198 ? -1.822 7.677 -1.955 1.00 92.56 198 THR A O 1
ATOM 1533 N N . ASP A 1 199 ? -2.233 9.556 -3.117 1.00 88.62 199 ASP A N 1
ATOM 1534 C CA . ASP A 1 199 ? -0.865 9.688 -3.612 1.00 88.62 199 ASP A CA 1
ATOM 1535 C C . ASP A 1 199 ? 0.062 10.176 -2.487 1.00 88.62 199 ASP A C 1
ATOM 1537 O O . ASP A 1 199 ? -0.380 10.860 -1.556 1.00 88.62 199 ASP A O 1
ATOM 1541 N N . ALA A 1 200 ? 1.341 9.804 -2.568 1.00 86.12 200 ALA A N 1
ATOM 1542 C CA . ALA A 1 200 ? 2.356 10.138 -1.568 1.00 86.12 200 ALA A CA 1
ATOM 1543 C C . ALA A 1 200 ? 2.659 11.647 -1.467 1.00 86.12 200 ALA A C 1
ATOM 1545 O O . ALA A 1 200 ? 3.175 12.094 -0.447 1.00 86.12 200 ALA A O 1
ATOM 1546 N N . ASP A 1 201 ? 2.330 12.428 -2.499 1.00 83.00 201 ASP A N 1
ATOM 1547 C CA . ASP A 1 201 ? 2.543 13.878 -2.589 1.00 83.00 201 ASP A CA 1
ATOM 1548 C C . ASP A 1 201 ? 1.242 14.695 -2.461 1.00 83.00 201 ASP A C 1
ATOM 1550 O O . ASP A 1 201 ? 1.229 15.895 -2.738 1.00 83.00 201 ASP A O 1
ATOM 1554 N N . ALA A 1 202 ? 0.134 14.062 -2.066 1.00 84.75 202 ALA A N 1
ATOM 1555 C CA . ALA A 1 202 ? -1.150 14.740 -1.959 1.00 84.75 202 ALA A CA 1
ATOM 1556 C C . ALA A 1 202 ? -1.256 15.598 -0.687 1.00 84.75 202 ALA A C 1
ATOM 1558 O O . ALA A 1 202 ? -0.922 15.169 0.420 1.00 84.75 202 ALA A O 1
ATOM 1559 N N . GLU A 1 203 ? -1.834 16.789 -0.835 1.00 85.06 203 GLU A N 1
ATOM 1560 C CA . GLU A 1 203 ? -2.322 17.579 0.293 1.00 85.06 203 GLU A CA 1
ATOM 1561 C C . GLU A 1 203 ? -3.705 17.061 0.703 1.00 85.06 203 GLU A C 1
ATOM 1563 O O . GLU A 1 203 ? -4.676 17.147 -0.053 1.00 85.06 203 GLU A O 1
ATOM 1568 N N . LEU A 1 204 ? -3.789 16.483 1.899 1.00 85.75 204 LEU A N 1
ATOM 1569 C CA . LEU A 1 204 ? -5.037 15.956 2.439 1.00 85.75 204 LEU A CA 1
ATOM 1570 C C . LEU A 1 204 ? -5.798 17.042 3.218 1.00 85.75 204 LEU A C 1
ATOM 1572 O O . LEU A 1 204 ? -5.181 17.813 3.954 1.00 85.75 204 LEU A O 1
ATOM 1576 N N . PRO A 1 205 ? -7.137 17.105 3.107 1.00 84.88 205 PRO A N 1
ATOM 1577 C CA . PRO A 1 205 ? -7.936 17.958 3.978 1.00 84.88 205 PRO A CA 1
ATOM 1578 C C . PRO A 1 205 ? -7.904 17.442 5.427 1.00 84.88 205 PRO A C 1
ATOM 1580 O O . PRO A 1 205 ? -7.831 16.237 5.661 1.00 84.88 205 PRO A O 1
ATOM 1583 N N . GLU A 1 206 ? -8.040 18.333 6.416 1.00 83.00 206 GLU A N 1
ATOM 1584 C CA . GLU A 1 206 ? -7.955 17.976 7.849 1.00 83.00 206 GLU A CA 1
ATOM 1585 C C . GLU A 1 206 ? -8.938 16.870 8.273 1.00 83.00 206 GLU A C 1
ATOM 1587 O O . GLU A 1 206 ? -8.686 16.103 9.205 1.00 83.00 206 GLU A O 1
ATOM 1592 N N . ASN A 1 207 ? -10.076 16.773 7.585 1.00 83.56 207 ASN A N 1
ATOM 1593 C CA . ASN A 1 207 ? -11.110 15.784 7.851 1.00 83.56 207 ASN A CA 1
ATOM 1594 C C . ASN A 1 207 ? -10.984 14.513 6.995 1.00 83.56 207 ASN A C 1
ATOM 1596 O O . ASN A 1 207 ? -11.886 13.683 7.052 1.00 83.56 207 ASN A O 1
ATOM 1600 N N . TYR A 1 208 ? -9.895 14.315 6.246 1.00 86.25 208 TYR A N 1
ATOM 1601 C CA . TYR A 1 208 ? -9.747 13.187 5.320 1.00 86.25 208 TYR A CA 1
ATOM 1602 C C . TYR A 1 208 ? -9.927 11.820 5.987 1.00 86.25 208 TYR A C 1
ATOM 1604 O O . TYR A 1 208 ? -10.607 10.950 5.452 1.00 86.25 208 TYR A O 1
ATOM 1612 N N . PHE A 1 209 ? -9.358 11.653 7.183 1.00 86.12 209 PHE A N 1
ATOM 1613 C CA . PHE A 1 209 ? -9.480 10.436 7.993 1.00 86.12 209 PHE A CA 1
ATOM 1614 C C . PHE A 1 209 ? -10.684 10.459 8.944 1.00 86.12 209 PHE A C 1
ATOM 1616 O O . PHE A 1 209 ? -10.800 9.604 9.823 1.00 86.12 209 PHE A O 1
ATOM 1623 N N . SER A 1 210 ? -11.571 11.449 8.819 1.00 82.06 210 SER A N 1
ATOM 1624 C CA . SER A 1 210 ? -12.798 11.491 9.610 1.00 82.06 210 SER A CA 1
ATOM 1625 C C . SER A 1 210 ? -13.785 10.502 9.022 1.00 82.06 210 SER A C 1
ATOM 1627 O O . SER A 1 210 ? -14.360 10.718 7.961 1.00 82.06 210 SER A O 1
ATOM 1629 N N . VAL A 1 211 ? -13.967 9.397 9.729 1.00 72.94 211 VAL A N 1
ATOM 1630 C CA . VAL A 1 211 ? -15.006 8.431 9.412 1.00 72.94 211 VAL A CA 1
ATOM 1631 C C . VAL A 1 211 ? -16.308 8.973 9.974 1.00 72.94 211 VAL A C 1
ATOM 1633 O O . VAL A 1 211 ? -16.467 9.068 11.193 1.00 72.94 211 VAL A O 1
ATOM 1636 N N . GLU A 1 212 ? -17.241 9.343 9.097 1.00 62.44 212 GLU A N 1
ATOM 1637 C CA . GLU A 1 212 ? -18.623 9.523 9.523 1.00 62.44 212 GLU A CA 1
ATOM 1638 C C . GLU A 1 212 ? -19.094 8.171 10.056 1.00 62.44 212 GLU A C 1
ATOM 1640 O O . GLU A 1 212 ? -19.226 7.185 9.323 1.00 62.44 212 GLU A O 1
ATOM 1645 N N . THR A 1 213 ? -19.283 8.104 11.372 1.00 48.25 213 THR A N 1
ATOM 1646 C CA . THR A 1 213 ? -20.024 7.014 11.986 1.00 48.25 213 THR A CA 1
ATOM 1647 C C . THR A 1 213 ? -21.447 7.186 11.492 1.00 48.25 213 THR A C 1
ATOM 1649 O O . THR A 1 213 ? -22.206 7.998 12.011 1.00 48.25 213 THR A O 1
ATOM 1652 N N . GLY A 1 214 ? -21.778 6.498 10.399 1.00 43.44 214 GLY A N 1
ATOM 1653 C CA . GLY A 1 214 ? -23.156 6.377 9.963 1.00 43.44 214 GLY A CA 1
ATOM 1654 C C . GLY A 1 214 ? -23.944 5.841 11.146 1.00 43.44 214 GLY A C 1
ATOM 1655 O O . GLY A 1 214 ? -23.779 4.678 11.514 1.00 43.44 214 GLY A O 1
ATOM 1656 N N . GLY A 1 215 ? -24.720 6.722 11.776 1.00 35.28 215 GLY A N 1
ATOM 1657 C CA . GLY A 1 215 ? -25.741 6.329 12.724 1.00 35.28 215 GLY A CA 1
ATOM 1658 C C . GLY A 1 215 ? -26.665 5.314 12.063 1.00 35.28 215 GLY A C 1
ATOM 1659 O O . GLY A 1 215 ? -26.874 5.356 10.849 1.00 35.28 215 GLY A O 1
ATOM 1660 N N . ASP A 1 216 ? -27.123 4.387 12.892 1.00 38.88 216 ASP A N 1
ATOM 1661 C CA . ASP A 1 216 ? -28.193 3.417 12.692 1.00 38.88 216 ASP A CA 1
ATOM 1662 C C . ASP A 1 216 ? -29.037 3.586 11.413 1.00 38.88 216 ASP A C 1
ATOM 1664 O O . ASP A 1 216 ? -29.619 4.637 11.148 1.00 38.88 216 ASP A O 1
ATOM 1668 N N . ASP A 1 217 ? -29.141 2.488 10.660 1.00 42.69 217 ASP A N 1
ATOM 1669 C CA . ASP A 1 217 ? -30.228 2.179 9.728 1.00 42.69 217 ASP A CA 1
ATOM 1670 C C . ASP A 1 217 ? -30.701 3.301 8.787 1.00 42.69 217 ASP A C 1
ATOM 1672 O O . ASP A 1 217 ? -31.799 3.844 8.899 1.00 42.69 217 ASP A O 1
ATOM 1676 N N . ALA A 1 218 ? -29.955 3.508 7.700 1.00 28.48 218 ALA A N 1
ATOM 1677 C CA . ALA A 1 218 ? -30.588 3.890 6.440 1.00 28.48 218 ALA A CA 1
ATOM 1678 C C . ALA A 1 218 ? -31.087 2.619 5.731 1.00 28.48 218 ALA A C 1
ATOM 1680 O O . ALA A 1 218 ? -30.384 2.037 4.893 1.00 28.48 218 ALA A O 1
ATOM 1681 N N . ALA A 1 219 ? -32.289 2.183 6.119 1.00 30.02 219 ALA A N 1
ATOM 1682 C CA . ALA A 1 219 ? -33.098 1.224 5.380 1.00 30.02 219 ALA A CA 1
ATOM 1683 C C . ALA A 1 219 ? -33.281 1.708 3.929 1.00 30.02 219 ALA A C 1
ATOM 1685 O O . ALA A 1 219 ? -33.765 2.816 3.694 1.00 30.02 219 ALA A O 1
ATOM 1686 N N . PHE A 1 220 ? -32.880 0.870 2.976 1.00 34.84 220 PHE A N 1
ATOM 1687 C CA . PHE A 1 220 ? -33.287 0.932 1.573 1.00 34.84 220 PHE A CA 1
ATOM 1688 C C . PHE A 1 220 ? -33.853 -0.430 1.194 1.00 34.84 220 PHE A C 1
ATOM 1690 O O . PHE A 1 220 ? -33.219 -1.439 1.586 1.00 34.84 220 PHE A O 1
#

Solvent-accessible surface area (backbone atoms only — not comparable to full-atom values): 13433 Å² total; per-residue (Å²): 136,78,77,44,80,49,78,51,66,62,80,78,85,77,86,89,86,82,90,88,86,90,87,84,90,83,90,81,90,81,82,92,74,92,78,84,82,87,76,86,78,76,78,79,78,84,77,60,47,65,69,58,51,56,44,48,76,74,69,44,54,80,68,31,72,70,75,76,98,68,78,71,22,46,32,42,38,28,28,27,37,69,88,58,58,40,67,42,45,47,59,53,58,66,70,54,62,80,90,59,48,37,37,34,30,37,20,40,36,31,64,45,62,66,38,64,60,58,50,50,24,51,51,63,70,47,65,97,54,60,74,45,79,74,51,10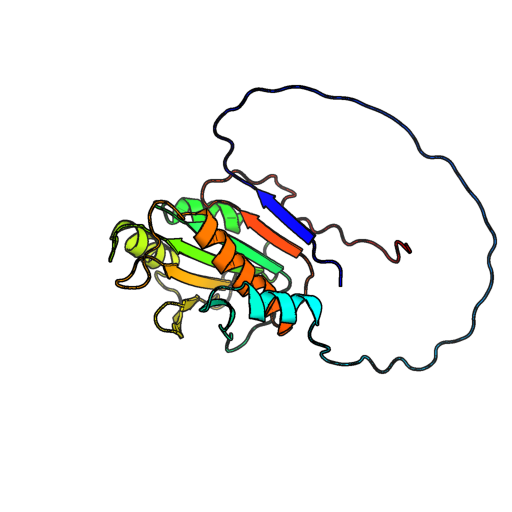1,44,32,36,39,35,55,65,62,90,89,57,84,67,56,30,39,39,40,33,57,20,16,46,80,98,46,39,34,56,72,91,50,39,64,63,48,30,38,48,46,31,48,30,29,52,53,38,35,35,52,72,60,35,27,68,44,53,47,43,35,34,34,42,39,80,32,88,75,60,97,61,69,87,60,75,81,76,75,68,81,82,84,84,127

Nearest PDB structures (foldseek):
  2z86-assembly2_C  TM=3.820E-01  e=1.100E+00  Escherichia coli
  8gh9-assembly1_D  TM=4.631E-01  e=2.202E+00  Homo sapiens
  6cb1-assembly1_n  TM=3.681E-01  e=3.020E+00  Saccharomyces cerevisiae BY4741
  8ghg-assembly1_D  TM=4.132E-01  e=3.020E+00  Homo sapiens